Protein AF-A0A6J3CPU7-F1 (afdb_monomer)

Sequence (233 aa):
MSCGMDYLFGQLESSVLAVSLPNLLRTPSLAGRAVSILPKQSGGKGDFQKYLNLLKERMLRLFKTLKVPPGKLGELKNVLSLQLAEKQMLETNEKTLIQLQEEITKAEQSAEHMAETIKRLQFKIQTLKKQLEEDEKRAQKVFQEGGTGALHLPELPKRSLQAPTLQVKILKIKSQKGLLKDMSAVQQSADMENMLTLIESHMRRWTSFERPKYMESHMKQNDACQCTHSMLM

Organism: Aythya fuligula (NCBI:txid219594)

Foldseek 3Di:
DPDPPVVVVVVVVVVVVVPDDDPPDDDPPDPVPPPPPDDPDPDCPPVVVVVVVVVVVVVVVVVVVPPPPPPCPVVVVVVVVVVVVVVVVVVVVVVVVVVVVVVVVVVVVVVVVVVVVVVVVVVVVVVVVVVVVVVVVVVVVVVVVCPVPPPVDDDDPVCVVPPDPVVNVLVVDPPNVVVVVVVVCVCPDPVVVVVVVVVVVVVVVVVVVPPDPVVVVVVVVVVVVVVVVVVPD

pLDDT: mean 71.15, std 20.37, range [31.8, 98.19]

Solvent-accessible surface area (backbone atoms only — not comparable to full-atom values): 14139 Å² total; per-residue (Å²): 141,89,81,71,66,69,64,58,56,59,56,52,54,61,55,60,67,72,73,66,79,85,93,85,83,86,76,92,72,75,71,87,72,72,75,84,82,65,83,94,64,98,74,55,75,66,58,56,49,49,49,51,49,52,51,49,52,51,50,52,49,51,57,72,68,47,78,69,69,83,75,55,63,69,53,53,53,50,51,52,52,50,52,51,51,50,51,52,50,49,58,51,48,54,53,51,50,52,53,51,52,52,51,50,53,51,51,50,55,50,50,51,54,50,53,52,50,50,53,54,49,52,52,50,52,54,51,52,51,52,50,50,54,53,50,50,53,52,52,48,50,60,56,61,74,29,79,53,52,97,59,87,63,76,80,74,58,69,63,71,77,69,44,77,51,68,68,62,54,53,72,67,45,93,56,50,74,57,55,52,50,54,52,50,52,51,63,70,28,71,68,44,49,53,51,51,53,50,51,49,54,48,51,54,48,49,63,66,69,64,62,64,74,74,60,62,60,60,52,59,56,53,58,62,61,57,64,67,66,73,77,77,121

Secondary structure (DSSP, 8-state):
--SSSHHHHHHHHHHHTTSS---------SGGGSSS------S-HHHHHHHHHHHHHHHHHHHHHS----TTHHHHHHHHHHHHHHHHHHHHHHHHHHHHHHHHHHHHHHHHHHHHHHHHHHHHHHHHHHHHHHHHHHHHHHHHHTSS-SS-PPPPPHHHHHSPPHHHHHTT-TTHHHHHHHHHHHHTSHHHHHHHHHHHHHHHHHHHH-S-TTTHHHHHHHHHHHTTTSS--

Radius of gyration: 56.22 Å; Cα contacts (8 Å, |Δi|>4): 10; chains: 1; bounding box: 115×50×139 Å

Structure (mmCIF, N/CA/C/O backbone):
data_AF-A0A6J3CPU7-F1
#
_entry.id   AF-A0A6J3CPU7-F1
#
loop_
_atom_site.group_PDB
_atom_site.id
_atom_site.type_symbol
_atom_site.label_atom_id
_atom_site.label_alt_id
_atom_site.label_comp_id
_atom_site.label_asym_id
_atom_site.label_entity_id
_atom_site.label_seq_id
_atom_site.pdbx_PDB_ins_code
_atom_site.Cartn_x
_atom_site.Cartn_y
_atom_site.Cartn_z
_atom_site.occupancy
_atom_site.B_iso_or_equiv
_atom_site.auth_seq_id
_atom_site.auth_comp_id
_atom_site.auth_asym_id
_atom_site.auth_atom_id
_atom_site.pdbx_PDB_model_num
ATOM 1 N N . MET A 1 1 ? -2.316 -18.172 -10.549 1.00 43.75 1 MET A N 1
ATOM 2 C CA . MET A 1 1 ? -2.498 -17.540 -11.874 1.00 43.75 1 MET A CA 1
ATOM 3 C C . MET A 1 1 ? -1.123 -17.064 -12.322 1.00 43.75 1 MET A C 1
ATOM 5 O O . MET A 1 1 ? -0.805 -15.903 -12.149 1.00 43.75 1 MET A O 1
ATOM 9 N N . SER A 1 2 ? -0.279 -17.982 -12.796 1.00 40.25 2 SER A N 1
ATOM 10 C CA . SER A 1 2 ? 1.137 -17.710 -13.107 1.00 40.25 2 SER A CA 1
ATOM 11 C C . SER A 1 2 ? 1.461 -18.199 -14.515 1.00 40.25 2 SER A C 1
ATOM 13 O O . SER A 1 2 ? 2.335 -19.026 -14.698 1.00 40.25 2 SER A O 1
ATOM 15 N N . CYS A 1 3 ? 0.664 -17.771 -15.496 1.00 41.09 3 CYS A N 1
ATOM 16 C CA . CYS A 1 3 ? 0.823 -18.180 -16.899 1.00 41.09 3 CYS A CA 1
ATOM 17 C C . CYS A 1 3 ? 0.884 -16.973 -17.859 1.00 41.09 3 CYS A C 1
ATOM 19 O O . CYS A 1 3 ? 0.794 -17.135 -19.067 1.00 41.09 3 CYS A O 1
ATOM 21 N N . GLY A 1 4 ? 0.982 -15.744 -17.332 1.00 37.19 4 GLY A N 1
ATOM 22 C CA . GLY A 1 4 ? 0.915 -14.513 -18.135 1.00 37.19 4 GLY A CA 1
ATOM 23 C C . GLY A 1 4 ? 2.223 -13.726 -18.253 1.00 37.19 4 GLY A C 1
ATOM 24 O O . GLY A 1 4 ? 2.341 -12.912 -19.159 1.00 37.19 4 GLY A O 1
ATOM 25 N N . MET A 1 5 ? 3.198 -13.955 -17.367 1.00 41.81 5 MET A N 1
ATOM 26 C CA . MET A 1 5 ? 4.435 -13.155 -17.316 1.00 41.81 5 MET A CA 1
ATOM 27 C C . MET A 1 5 ? 5.576 -13.767 -18.141 1.00 41.81 5 MET A C 1
ATOM 29 O O . MET A 1 5 ? 6.367 -13.028 -18.721 1.00 41.81 5 MET A O 1
ATOM 33 N N . ASP A 1 6 ? 5.602 -15.093 -18.306 1.00 40.88 6 ASP A N 1
ATOM 34 C CA . ASP A 1 6 ? 6.644 -15.772 -19.094 1.00 40.88 6 ASP A CA 1
ATOM 35 C C . ASP A 1 6 ? 6.536 -15.471 -20.601 1.00 40.88 6 ASP A C 1
ATOM 37 O O . ASP A 1 6 ? 7.530 -15.499 -21.326 1.00 40.88 6 ASP A O 1
ATOM 41 N N . TYR A 1 7 ? 5.337 -15.118 -21.083 1.00 44.53 7 TYR A N 1
ATOM 42 C CA . TYR A 1 7 ? 5.099 -14.837 -22.502 1.00 44.53 7 TYR A CA 1
ATOM 43 C C . TYR A 1 7 ? 5.661 -13.476 -22.945 1.00 44.53 7 TYR A C 1
ATOM 45 O O . TYR A 1 7 ? 6.060 -13.315 -24.095 1.00 44.53 7 TYR A O 1
ATOM 53 N N . LEU A 1 8 ? 5.741 -12.499 -22.035 1.00 43.69 8 LEU A N 1
ATOM 54 C CA . LEU A 1 8 ? 6.257 -11.162 -22.351 1.00 43.69 8 LEU A CA 1
ATOM 55 C C . LEU A 1 8 ? 7.785 -11.088 -22.252 1.00 43.69 8 LEU A C 1
ATOM 57 O O . LEU A 1 8 ? 8.407 -10.357 -23.023 1.00 43.69 8 LEU A O 1
ATOM 61 N N . PHE A 1 9 ? 8.403 -11.898 -21.387 1.00 40.78 9 PHE A N 1
ATOM 62 C CA . PHE A 1 9 ? 9.862 -11.958 -21.276 1.00 40.78 9 PHE A CA 1
ATOM 63 C C . PHE A 1 9 ? 10.502 -12.626 -22.508 1.00 40.78 9 PHE A C 1
ATOM 65 O O . PHE A 1 9 ? 11.477 -12.115 -23.059 1.00 40.78 9 PHE A O 1
ATOM 72 N N . GLY A 1 10 ? 9.882 -13.689 -23.039 1.00 42.50 10 GLY A N 1
ATOM 73 C CA . GLY A 1 10 ? 10.351 -14.354 -24.265 1.00 42.50 10 GLY A CA 1
ATOM 74 C C . GLY A 1 10 ? 10.249 -13.497 -25.536 1.00 42.50 10 GLY A C 1
ATOM 75 O O . GLY A 1 10 ? 11.007 -13.690 -26.487 1.00 42.50 10 GLY A O 1
ATOM 76 N N . GLN A 1 11 ? 9.341 -12.518 -25.561 1.00 43.19 11 GLN A N 1
ATOM 77 C CA . GLN A 1 11 ? 9.105 -11.674 -26.736 1.00 43.19 11 GLN A CA 1
ATOM 78 C C . GLN A 1 11 ? 10.063 -10.468 -26.796 1.00 43.19 11 GLN A C 1
ATOM 80 O O . GLN A 1 11 ? 10.426 -10.014 -27.886 1.00 43.19 11 GLN A O 1
ATOM 85 N N . LEU A 1 12 ? 10.555 -10.007 -25.641 1.00 40.25 12 LEU A N 1
ATOM 86 C CA . LEU A 1 12 ? 11.583 -8.966 -25.550 1.00 40.25 12 LEU A CA 1
ATOM 87 C C . LEU A 1 12 ? 12.984 -9.504 -25.884 1.00 40.25 12 LEU A C 1
ATOM 89 O O . LEU A 1 12 ? 13.705 -8.855 -26.644 1.00 40.25 12 LEU A O 1
ATOM 93 N N . GLU A 1 13 ? 13.343 -10.721 -25.457 1.00 42.25 13 GLU A N 1
ATOM 94 C CA . GLU A 1 13 ? 14.641 -11.318 -25.824 1.00 42.25 13 GLU A CA 1
ATOM 95 C C . GLU A 1 13 ? 14.755 -11.637 -27.325 1.00 42.25 13 GLU A C 1
ATOM 97 O O . GLU A 1 13 ? 15.807 -11.412 -27.932 1.00 42.25 13 GLU A O 1
ATOM 102 N N . SER A 1 14 ? 13.656 -12.050 -27.971 1.00 45.97 14 SER A N 1
ATOM 103 C CA . SER A 1 14 ? 13.633 -12.279 -29.425 1.00 45.97 14 SER A CA 1
ATOM 104 C C . SER A 1 14 ? 13.796 -10.990 -30.243 1.00 45.97 14 SER A C 1
ATOM 106 O O . SER A 1 14 ? 14.160 -11.057 -31.418 1.00 45.97 14 SER A O 1
ATOM 108 N N . SER A 1 15 ? 13.535 -9.829 -29.638 1.00 42.75 15 SER A N 1
ATOM 109 C CA . SER A 1 15 ? 13.649 -8.518 -30.286 1.00 42.75 15 SER A CA 1
ATOM 110 C C . SER A 1 15 ? 15.055 -7.927 -30.136 1.00 42.75 15 SER A C 1
ATOM 112 O O . SER A 1 15 ? 15.555 -7.291 -31.060 1.00 42.75 15 SER A O 1
ATOM 114 N N . VAL A 1 16 ? 15.725 -8.176 -29.004 1.00 42.50 16 VAL A N 1
ATOM 115 C CA . VAL A 1 16 ? 17.076 -7.658 -28.715 1.00 42.50 16 VAL A CA 1
ATOM 116 C C . VAL A 1 16 ? 18.161 -8.472 -29.431 1.00 42.50 16 VAL A C 1
ATOM 118 O O . VAL A 1 16 ? 19.116 -7.899 -29.961 1.00 42.50 16 VAL A O 1
ATOM 121 N N . LEU A 1 17 ? 17.984 -9.792 -29.568 1.00 40.91 17 LEU A N 1
ATOM 122 C CA . LEU A 1 17 ? 18.904 -10.640 -30.341 1.00 40.91 17 LEU A CA 1
ATOM 123 C C . LEU A 1 17 ? 18.792 -10.444 -31.864 1.00 40.91 17 LEU A C 1
ATOM 125 O O . LEU A 1 17 ? 19.714 -10.802 -32.593 1.00 40.91 17 LEU A O 1
ATOM 129 N N . ALA A 1 18 ? 17.714 -9.827 -32.359 1.00 40.47 18 ALA A N 1
ATOM 130 C CA . ALA A 1 18 ? 17.540 -9.536 -33.785 1.00 40.47 18 ALA A CA 1
ATOM 131 C C . ALA A 1 18 ? 18.327 -8.299 -34.267 1.00 40.47 18 ALA A C 1
ATOM 133 O O . ALA A 1 18 ? 18.444 -8.082 -35.474 1.00 40.47 18 ALA A O 1
ATOM 134 N N . VAL A 1 19 ? 18.880 -7.491 -33.351 1.00 44.72 19 VAL A N 1
ATOM 135 C CA . VAL A 1 19 ? 19.527 -6.206 -33.687 1.00 44.72 19 VAL A CA 1
ATOM 136 C C . VAL A 1 19 ? 21.066 -6.285 -33.680 1.00 44.72 19 VAL A C 1
ATOM 138 O O . VAL A 1 19 ? 21.731 -5.374 -34.169 1.00 44.72 19 VAL A O 1
ATOM 141 N N . SER A 1 20 ? 21.669 -7.402 -33.252 1.00 41.22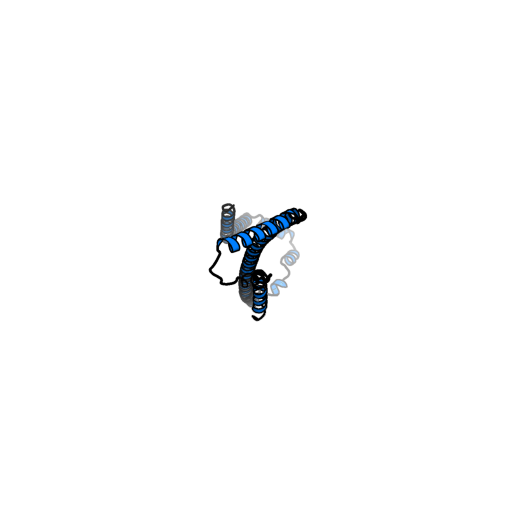 20 SER A N 1
ATOM 142 C CA . SER A 1 20 ? 23.135 -7.573 -33.220 1.00 41.22 20 SER A CA 1
ATOM 143 C C . SER A 1 20 ? 23.668 -8.610 -34.225 1.00 41.22 20 SER A C 1
ATOM 145 O O . SER A 1 20 ? 23.967 -9.738 -33.859 1.00 41.22 20 SER A O 1
ATOM 147 N N . LEU A 1 21 ? 23.877 -8.143 -35.470 1.00 31.80 21 LEU A N 1
ATOM 148 C CA . LEU A 1 21 ? 24.704 -8.699 -36.574 1.00 31.80 21 LEU A CA 1
ATOM 149 C C . LEU A 1 21 ? 24.315 -10.072 -37.195 1.00 31.80 21 LEU A C 1
ATOM 151 O O . LEU A 1 21 ? 23.934 -10.980 -36.469 1.00 31.80 21 LEU A O 1
ATOM 155 N N . PRO A 1 22 ? 24.491 -10.288 -38.532 1.00 40.56 22 PRO A N 1
ATOM 156 C CA . PRO A 1 22 ? 25.557 -9.720 -39.373 1.00 40.56 22 PRO A CA 1
ATOM 157 C C . PRO A 1 22 ? 25.117 -9.226 -40.772 1.00 40.56 22 PRO A C 1
ATOM 159 O O . PRO A 1 22 ? 24.738 -10.007 -41.640 1.00 40.56 22 PRO A O 1
ATOM 162 N N . ASN A 1 23 ? 25.330 -7.939 -41.064 1.00 36.00 23 ASN A N 1
ATOM 163 C CA . ASN A 1 23 ? 25.287 -7.394 -42.433 1.00 36.00 23 ASN A CA 1
ATOM 164 C C . ASN A 1 23 ? 26.683 -6.996 -42.944 1.00 36.00 23 ASN A C 1
ATOM 166 O O . ASN A 1 23 ? 26.860 -5.935 -43.536 1.00 36.00 23 ASN A O 1
ATOM 170 N N . LEU A 1 24 ? 27.689 -7.855 -42.745 1.00 41.22 24 LEU A N 1
ATOM 171 C CA . LEU A 1 24 ? 29.040 -7.632 -43.285 1.00 41.22 24 LEU A CA 1
ATOM 172 C C . LEU A 1 24 ? 29.543 -8.762 -44.193 1.00 41.22 24 LEU A C 1
ATOM 174 O O . LEU A 1 24 ? 30.732 -9.053 -44.236 1.00 41.22 24 LEU A O 1
ATOM 178 N N . LEU A 1 25 ? 28.641 -9.401 -44.940 1.00 45.28 25 LEU A N 1
ATOM 179 C CA . LEU A 1 25 ? 28.990 -10.417 -45.937 1.00 45.28 25 LEU A CA 1
ATOM 180 C C . LEU A 1 25 ? 28.006 -10.393 -47.113 1.00 45.28 25 LEU A C 1
ATOM 182 O O . LEU A 1 25 ? 27.284 -11.354 -47.361 1.00 45.28 25 LEU A O 1
ATOM 186 N N . ARG A 1 26 ? 27.963 -9.287 -47.872 1.00 42.84 26 ARG A N 1
ATOM 187 C CA . ARG A 1 26 ? 27.345 -9.325 -49.210 1.00 42.84 26 ARG A CA 1
ATOM 188 C C . ARG A 1 26 ? 27.813 -8.243 -50.183 1.00 42.84 26 ARG A C 1
ATOM 190 O O . ARG A 1 26 ? 27.016 -7.444 -50.651 1.00 42.84 26 ARG A O 1
ATOM 197 N N . THR A 1 27 ? 29.070 -8.325 -50.609 1.00 35.97 27 THR A N 1
ATOM 198 C CA . THR A 1 27 ? 29.435 -8.055 -52.011 1.00 35.97 27 THR A CA 1
ATOM 199 C C . THR A 1 27 ? 30.585 -8.977 -52.435 1.00 35.97 27 THR A C 1
ATOM 201 O O . THR A 1 27 ? 31.740 -8.726 -52.105 1.00 35.97 27 THR A O 1
ATOM 204 N N . PRO A 1 28 ? 30.349 -10.034 -53.231 1.00 38.78 28 PRO A N 1
ATOM 205 C CA . PRO A 1 28 ? 31.410 -10.602 -54.046 1.00 38.78 28 PRO A CA 1
ATOM 206 C C . PRO A 1 28 ? 31.524 -9.741 -55.313 1.00 38.78 28 PRO A C 1
ATOM 208 O O . PRO A 1 28 ? 31.161 -10.164 -56.410 1.00 38.78 28 PRO A O 1
ATOM 211 N N . SER A 1 29 ? 31.974 -8.489 -55.183 1.00 36.53 29 SER A N 1
ATOM 212 C CA . SER A 1 29 ? 32.242 -7.644 -56.349 1.00 36.53 29 SER A CA 1
ATOM 213 C C . SER A 1 29 ? 33.567 -8.070 -56.976 1.00 36.53 29 SER A C 1
ATOM 215 O O . SER A 1 29 ? 34.614 -7.574 -56.582 1.00 36.53 29 SER A O 1
ATOM 217 N N . LEU A 1 30 ? 33.503 -9.020 -57.916 1.00 43.34 30 LEU A N 1
ATOM 218 C CA . LEU A 1 30 ? 34.327 -9.166 -59.135 1.00 43.34 30 LEU A CA 1
ATOM 219 C C . LEU A 1 30 ? 35.874 -9.078 -59.064 1.00 43.34 30 LEU A C 1
ATOM 221 O O . LEU A 1 30 ? 36.525 -9.270 -60.087 1.00 43.34 30 LEU A O 1
ATOM 225 N N . ALA A 1 31 ? 36.495 -8.887 -57.903 1.00 40.19 31 ALA A N 1
ATOM 226 C CA . ALA A 1 31 ? 37.943 -8.745 -57.754 1.00 40.19 31 ALA A CA 1
ATOM 227 C C . ALA A 1 31 ? 38.673 -10.100 -57.672 1.00 40.19 31 ALA A C 1
ATOM 229 O O . ALA A 1 31 ? 39.870 -10.177 -57.926 1.00 40.19 31 ALA A O 1
ATOM 230 N N . GLY A 1 32 ? 37.948 -11.189 -57.389 1.00 35.47 32 GLY A N 1
ATOM 231 C CA . GLY A 1 32 ? 38.506 -12.544 -57.294 1.00 35.47 32 GLY A CA 1
ATOM 232 C C . GLY A 1 32 ? 38.645 -13.297 -58.623 1.00 35.47 32 GLY A C 1
ATOM 233 O O . GLY A 1 32 ? 39.160 -14.409 -58.629 1.00 35.47 32 GLY A O 1
ATOM 234 N N . ARG A 1 33 ? 38.190 -12.734 -59.754 1.00 37.88 33 ARG A N 1
ATOM 235 C CA . ARG A 1 33 ? 38.163 -13.438 -61.057 1.00 37.88 33 ARG A CA 1
ATOM 236 C C . ARG A 1 33 ? 39.170 -12.945 -62.100 1.00 37.88 33 ARG A C 1
ATOM 238 O O . ARG A 1 33 ? 39.191 -13.489 -63.197 1.00 37.88 33 ARG A O 1
ATOM 245 N N . ALA A 1 34 ? 40.013 -11.966 -61.771 1.00 44.50 34 ALA A N 1
ATOM 246 C CA . ALA A 1 34 ? 40.997 -11.413 -62.710 1.00 44.50 34 ALA A CA 1
ATOM 247 C C . ALA A 1 34 ? 42.444 -11.902 -62.490 1.00 44.50 34 ALA A C 1
ATOM 249 O O . ALA A 1 34 ? 43.316 -11.568 -63.285 1.00 44.50 34 ALA A O 1
ATOM 250 N N . VAL A 1 35 ? 42.724 -12.699 -61.452 1.00 44.94 35 VAL A N 1
ATOM 251 C CA . VAL A 1 35 ? 44.102 -13.152 -61.149 1.00 44.94 35 VAL A CA 1
ATOM 252 C C . VAL A 1 35 ? 44.425 -14.529 -61.753 1.00 44.94 35 VAL A C 1
ATOM 254 O O . VAL A 1 35 ? 45.585 -14.916 -61.834 1.00 44.94 35 VAL A O 1
ATOM 257 N N . SER A 1 36 ? 43.432 -15.264 -62.256 1.00 42.84 36 SER A N 1
ATOM 258 C CA . SER A 1 36 ? 43.615 -16.619 -62.801 1.00 42.84 36 SER A CA 1
ATOM 259 C C . SER A 1 36 ? 43.983 -16.683 -64.292 1.00 42.84 36 SER A C 1
ATOM 261 O O . SER A 1 36 ? 44.105 -17.776 -64.836 1.00 42.84 36 SER A O 1
ATOM 263 N N . ILE A 1 37 ? 44.230 -15.545 -64.951 1.00 48.19 37 ILE A N 1
ATOM 264 C CA . ILE A 1 37 ? 44.735 -15.488 -66.334 1.00 48.19 37 ILE A CA 1
ATOM 265 C C . ILE A 1 37 ? 46.150 -14.898 -66.321 1.00 48.19 37 ILE A C 1
ATOM 267 O O . ILE A 1 37 ? 46.382 -13.789 -66.789 1.00 48.19 37 ILE A O 1
ATOM 271 N N . LEU A 1 38 ? 47.113 -15.617 -65.747 1.00 46.03 38 LEU A N 1
ATOM 272 C CA . LEU A 1 38 ? 48.530 -15.319 -65.955 1.00 46.03 38 LEU A CA 1
ATOM 273 C C . LEU A 1 38 ? 49.232 -16.581 -66.472 1.00 46.03 38 LEU A C 1
ATOM 275 O O . LEU A 1 38 ? 49.187 -17.610 -65.793 1.00 46.03 38 LEU A O 1
ATOM 279 N N . PRO A 1 39 ? 49.861 -16.544 -67.665 1.00 49.06 39 PRO A N 1
ATOM 280 C CA . PRO A 1 39 ? 50.574 -17.696 -68.194 1.00 49.06 39 PRO A CA 1
ATOM 281 C C . PRO A 1 39 ? 51.779 -18.011 -67.304 1.00 49.06 39 PRO A C 1
ATOM 283 O O . PRO A 1 39 ? 52.633 -17.155 -67.066 1.00 49.06 39 PRO A O 1
ATOM 286 N N . LYS A 1 40 ? 51.887 -19.264 -66.854 1.00 53.69 40 LYS A N 1
ATOM 287 C CA . LYS A 1 40 ? 53.157 -19.848 -66.407 1.00 53.69 40 LYS A CA 1
ATOM 288 C C . LYS A 1 40 ? 54.087 -19.935 -67.623 1.00 53.69 40 LYS A C 1
ATOM 290 O O . LYS A 1 40 ? 54.094 -20.943 -68.319 1.00 53.69 40 LYS A O 1
ATOM 295 N N . GLN A 1 41 ? 54.863 -18.889 -67.890 1.00 49.66 41 GLN A N 1
ATOM 296 C CA . GLN A 1 41 ? 56.015 -18.979 -68.785 1.00 49.66 41 GLN A CA 1
ATOM 297 C C . GLN A 1 41 ? 57.213 -18.280 -68.141 1.00 49.66 41 GLN A C 1
ATOM 299 O O . GLN A 1 41 ? 57.310 -17.058 -68.061 1.00 49.66 41 GLN A O 1
ATOM 304 N N . SER A 1 42 ? 58.112 -19.099 -67.605 1.00 53.41 42 SER A N 1
ATOM 305 C CA . SER A 1 42 ? 59.407 -18.696 -67.075 1.00 53.41 42 SER A CA 1
ATOM 306 C C . SER A 1 42 ? 60.351 -18.375 -68.236 1.00 53.41 42 SER A C 1
ATOM 308 O O . SER A 1 42 ? 61.092 -19.236 -68.701 1.00 53.41 42 SER A O 1
ATOM 310 N N . GLY A 1 43 ? 60.299 -17.138 -68.719 1.00 50.91 43 GLY A N 1
ATOM 311 C CA . GLY A 1 43 ? 61.227 -16.611 -69.718 1.00 50.91 43 GLY A CA 1
ATOM 312 C C . GLY A 1 43 ? 60.865 -15.170 -70.057 1.00 50.91 43 GLY A C 1
ATOM 313 O O . GLY A 1 43 ? 59.876 -14.937 -70.733 1.00 50.91 43 GLY A O 1
ATOM 314 N N . GLY A 1 44 ? 61.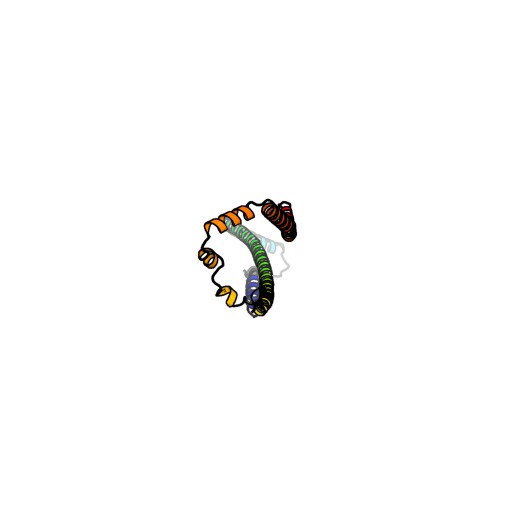628 -14.199 -69.545 1.00 55.03 44 GLY A N 1
ATOM 315 C CA . GLY A 1 44 ? 61.394 -12.771 -69.816 1.00 55.03 44 GLY A CA 1
ATOM 316 C C . GLY A 1 44 ? 60.758 -11.991 -68.661 1.00 55.03 44 GLY A C 1
ATOM 317 O O . GLY A 1 44 ? 59.778 -11.271 -68.842 1.00 55.03 44 GLY A O 1
ATOM 318 N N . LYS A 1 45 ? 61.344 -12.075 -67.457 1.00 57.88 45 LYS A N 1
ATOM 319 C CA . LYS A 1 45 ? 60.931 -11.278 -66.280 1.00 57.88 45 LYS A CA 1
ATOM 320 C C . LYS A 1 45 ? 60.873 -9.767 -66.584 1.00 57.88 45 LYS A C 1
ATOM 322 O O . LYS A 1 45 ? 60.030 -9.063 -66.041 1.00 57.88 45 LYS A O 1
ATOM 327 N N . GLY A 1 46 ? 61.726 -9.289 -67.496 1.00 60.38 46 GLY A N 1
ATOM 328 C CA . GLY A 1 46 ? 61.749 -7.898 -67.955 1.00 60.38 46 GLY A CA 1
ATOM 329 C C . GLY A 1 46 ? 60.541 -7.491 -68.804 1.00 60.38 46 GLY A C 1
ATOM 330 O O . GLY A 1 46 ? 60.029 -6.390 -68.624 1.00 60.38 46 GLY A O 1
ATOM 331 N N . ASP A 1 47 ? 60.039 -8.361 -69.680 1.00 65.94 47 ASP A N 1
ATOM 332 C CA . ASP A 1 47 ? 58.951 -8.004 -70.602 1.00 65.94 47 ASP A CA 1
ATOM 333 C C . ASP A 1 47 ? 57.581 -8.109 -69.934 1.00 65.94 47 ASP A C 1
ATOM 335 O O . ASP A 1 47 ? 56.720 -7.249 -70.136 1.00 65.94 47 ASP A O 1
ATOM 339 N N . PHE A 1 48 ? 57.421 -9.062 -69.014 1.00 72.00 48 PHE A N 1
ATOM 340 C CA . PHE A 1 48 ? 56.241 -9.128 -68.155 1.00 72.00 48 PHE A CA 1
ATOM 341 C C . PHE A 1 48 ? 56.148 -7.917 -67.213 1.00 72.00 48 PHE A C 1
ATOM 343 O O . PHE A 1 48 ? 55.079 -7.330 -67.039 1.00 72.00 48 PHE A O 1
ATOM 350 N N . GLN A 1 49 ? 57.278 -7.475 -66.652 1.00 72.19 49 GLN A N 1
ATOM 351 C CA . GLN A 1 49 ? 57.312 -6.302 -65.778 1.00 72.19 49 GLN A CA 1
ATOM 352 C C . GLN A 1 49 ? 57.094 -4.991 -66.544 1.00 72.19 49 GLN A C 1
ATOM 354 O O . GLN A 1 49 ? 56.398 -4.104 -66.047 1.00 72.19 49 GLN A O 1
ATOM 359 N N . LYS A 1 50 ? 57.606 -4.876 -67.776 1.00 80.50 50 LYS A N 1
ATOM 360 C CA . LYS A 1 50 ? 57.276 -3.763 -68.682 1.00 80.50 50 LYS A CA 1
ATOM 361 C C . LYS A 1 50 ? 55.787 -3.736 -69.018 1.00 80.50 50 LYS A C 1
ATOM 363 O O . LYS A 1 50 ? 55.192 -2.663 -68.979 1.00 80.50 50 LYS A O 1
ATOM 368 N N . TYR A 1 51 ? 55.176 -4.889 -69.293 1.00 80.88 51 TYR A N 1
ATOM 369 C CA . TYR A 1 51 ? 53.741 -4.983 -69.567 1.00 80.88 51 TYR A CA 1
ATOM 370 C C . TYR A 1 51 ? 52.894 -4.573 -68.355 1.00 80.88 51 TYR A C 1
ATOM 372 O O . TYR A 1 51 ? 51.981 -3.757 -68.489 1.00 80.88 51 TYR A O 1
ATOM 380 N N . LEU A 1 52 ? 53.241 -5.052 -67.156 1.00 81.38 52 LEU A N 1
ATOM 381 C CA . LEU A 1 52 ? 52.575 -4.643 -65.917 1.00 81.38 52 LEU A CA 1
ATOM 382 C C . LEU A 1 52 ? 52.743 -3.149 -65.631 1.00 81.38 52 LEU A C 1
ATOM 384 O O . LEU A 1 52 ? 51.779 -2.490 -65.248 1.00 81.38 52 LEU A O 1
ATOM 388 N N . ASN A 1 53 ? 53.933 -2.591 -65.858 1.00 82.81 53 ASN A N 1
ATOM 389 C CA . ASN A 1 53 ? 54.167 -1.157 -65.702 1.00 82.81 53 ASN A CA 1
ATOM 390 C C . ASN A 1 53 ? 53.380 -0.340 -66.733 1.00 82.81 53 ASN A C 1
ATOM 392 O O . ASN A 1 53 ? 52.798 0.679 -66.377 1.00 82.81 53 ASN A O 1
ATOM 396 N N . LEU A 1 54 ? 53.285 -0.799 -67.982 1.00 85.69 54 LEU A N 1
ATOM 397 C CA . LEU A 1 54 ? 52.474 -0.148 -69.011 1.00 85.69 54 LEU A CA 1
ATOM 398 C C . LEU A 1 54 ? 50.983 -0.177 -68.649 1.00 85.69 54 LEU A C 1
ATOM 400 O O . LEU A 1 54 ? 50.281 0.819 -68.829 1.00 85.69 54 LEU A O 1
ATOM 404 N N . LEU A 1 55 ? 50.501 -1.302 -68.116 1.00 83.56 55 LEU A N 1
ATOM 405 C CA . LEU A 1 55 ? 49.126 -1.445 -67.648 1.00 83.56 55 LEU A CA 1
ATOM 406 C C . LEU A 1 55 ? 48.857 -0.535 -66.445 1.00 83.56 55 LEU A C 1
ATOM 408 O O . LEU A 1 55 ? 47.851 0.171 -66.436 1.00 83.56 55 LEU A O 1
ATOM 412 N N . LYS A 1 56 ? 49.783 -0.481 -65.481 1.00 82.94 56 LYS A N 1
ATOM 413 C CA . LYS A 1 56 ? 49.734 0.433 -64.333 1.00 82.94 56 LYS A CA 1
ATOM 414 C C . LYS A 1 56 ? 49.698 1.892 -64.786 1.00 82.94 56 LYS A C 1
ATOM 416 O O . LYS A 1 56 ? 48.854 2.647 -64.321 1.00 82.94 56 LYS A O 1
ATOM 421 N N . GLU A 1 57 ? 50.548 2.282 -65.731 1.00 85.06 57 GLU A N 1
ATOM 422 C CA . GLU A 1 57 ? 50.585 3.640 -66.285 1.00 85.06 57 GLU A CA 1
ATOM 423 C C . GLU A 1 57 ? 49.311 3.999 -67.055 1.00 85.06 57 GLU A C 1
ATOM 425 O O . GLU A 1 57 ? 48.816 5.122 -66.945 1.00 85.06 57 GLU A O 1
ATOM 430 N N . ARG A 1 58 ? 48.738 3.055 -67.814 1.00 82.44 58 ARG A N 1
ATOM 431 C CA . ARG A 1 58 ? 47.436 3.244 -68.476 1.00 82.44 58 ARG A CA 1
ATOM 432 C C . ARG A 1 58 ? 46.317 3.394 -67.455 1.00 82.44 58 ARG A C 1
ATOM 434 O O . ARG A 1 58 ? 45.503 4.302 -67.583 1.00 82.44 58 ARG A O 1
ATOM 441 N N . MET A 1 59 ? 46.307 2.558 -66.424 1.00 79.50 59 MET A N 1
ATOM 442 C CA . MET A 1 59 ? 45.306 2.601 -65.364 1.00 79.50 59 MET A CA 1
ATOM 443 C C . MET A 1 59 ? 45.396 3.906 -64.560 1.00 79.50 59 MET A C 1
ATOM 445 O O . MET A 1 59 ? 44.388 4.572 -64.354 1.00 79.50 59 MET A O 1
ATOM 449 N N . LEU A 1 60 ? 46.602 4.339 -64.182 1.00 79.88 60 LEU A N 1
ATOM 450 C CA . LEU A 1 60 ? 46.827 5.618 -63.502 1.00 79.88 60 LEU A CA 1
ATOM 451 C C . LEU A 1 60 ? 46.446 6.812 -64.382 1.00 79.88 60 LEU A C 1
ATOM 453 O O . LEU A 1 60 ? 45.875 7.778 -63.878 1.00 79.88 60 LEU A O 1
ATOM 457 N N . ARG A 1 61 ? 46.709 6.753 -65.694 1.00 79.69 61 ARG A N 1
ATOM 458 C CA . ARG A 1 61 ? 46.221 7.767 -66.639 1.00 79.69 61 ARG A CA 1
ATOM 459 C C . ARG A 1 61 ? 44.702 7.816 -66.682 1.00 79.69 61 ARG A C 1
ATOM 461 O O . ARG A 1 61 ? 44.161 8.917 -66.622 1.00 79.69 61 ARG A O 1
ATOM 468 N N . LEU A 1 62 ? 44.035 6.662 -66.730 1.00 75.31 62 LEU A N 1
ATOM 469 C CA . LEU A 1 62 ? 42.575 6.570 -66.688 1.00 75.31 62 LEU A CA 1
ATOM 470 C C . LEU A 1 62 ? 42.015 7.133 -65.381 1.00 75.31 62 LEU A C 1
ATOM 472 O O . LEU A 1 62 ? 41.053 7.881 -65.434 1.00 75.31 62 LEU A O 1
ATOM 476 N N . PHE A 1 63 ? 42.643 6.884 -64.228 1.00 69.94 63 PHE A N 1
ATOM 477 C CA . PHE A 1 63 ? 42.218 7.491 -62.959 1.00 69.94 63 PHE A CA 1
ATOM 478 C C . PHE A 1 63 ? 42.450 9.002 -62.889 1.00 69.94 63 PHE A C 1
ATOM 480 O O . PHE A 1 63 ? 41.648 9.706 -62.291 1.00 69.94 63 PHE A O 1
ATOM 487 N N . LYS A 1 64 ? 43.516 9.515 -63.514 1.00 69.81 64 LYS A N 1
ATOM 488 C CA . LYS A 1 64 ? 43.769 10.964 -63.612 1.00 69.81 64 LYS A CA 1
ATOM 489 C C . LYS A 1 64 ? 42.819 11.670 -64.588 1.00 69.81 64 LYS A C 1
ATOM 491 O O . LYS A 1 64 ? 42.555 12.854 -64.414 1.00 69.81 64 LYS A O 1
ATOM 496 N N . THR A 1 65 ? 42.336 10.968 -65.617 1.00 69.00 65 THR A N 1
ATOM 497 C CA . THR A 1 65 ? 41.351 11.492 -66.588 1.00 69.00 65 THR A CA 1
ATOM 498 C C . THR A 1 65 ? 39.905 11.223 -66.185 1.00 69.00 65 THR A C 1
ATOM 500 O O . THR A 1 65 ? 39.015 11.949 -66.629 1.00 69.00 65 THR A O 1
ATOM 503 N N . LEU A 1 66 ? 39.652 10.251 -65.303 1.00 65.38 66 LEU A N 1
ATOM 504 C CA . LEU A 1 66 ? 38.390 10.135 -64.588 1.00 65.38 66 LEU A CA 1
ATOM 505 C C . LEU A 1 66 ? 38.255 11.372 -63.698 1.00 65.38 66 LEU A C 1
ATOM 507 O O . LEU A 1 66 ? 38.843 11.458 -62.621 1.00 65.38 66 LEU A O 1
ATOM 511 N N . LYS A 1 67 ? 37.445 12.340 -64.128 1.00 58.81 67 LYS A N 1
ATOM 512 C CA . LYS A 1 67 ? 36.890 13.331 -63.207 1.00 58.81 67 LYS A CA 1
ATOM 513 C C . LYS A 1 67 ? 35.930 12.593 -62.284 1.00 58.81 67 LYS A C 1
ATOM 515 O O . LYS A 1 67 ? 34.738 12.511 -62.563 1.00 58.81 67 LYS A O 1
ATOM 520 N N . VAL A 1 68 ? 36.460 12.021 -61.206 1.00 60.81 68 VAL A N 1
ATOM 521 C CA . VAL A 1 68 ? 35.632 11.616 -60.074 1.00 60.81 68 VAL A CA 1
ATOM 522 C C . VAL A 1 68 ? 34.981 12.904 -59.581 1.00 60.81 68 VAL A C 1
ATOM 524 O O . VAL A 1 68 ? 35.710 13.850 -59.264 1.00 60.81 68 VAL A O 1
ATOM 527 N N . PRO A 1 69 ? 33.644 13.012 -59.583 1.00 56.75 69 PRO A N 1
ATOM 528 C CA . PRO A 1 69 ? 33.000 14.186 -59.030 1.00 56.75 69 PRO A CA 1
ATOM 529 C C . PRO A 1 69 ? 33.497 14.345 -57.585 1.00 56.75 69 PRO A C 1
ATOM 531 O O . PRO A 1 69 ? 33.335 13.409 -56.805 1.00 56.75 69 PRO A O 1
ATOM 534 N N . PRO A 1 70 ? 34.051 15.502 -57.173 1.00 57.47 70 PRO A N 1
ATOM 535 C CA . PRO A 1 70 ? 34.291 15.778 -55.752 1.00 57.47 70 PRO A CA 1
ATOM 536 C C . PRO A 1 70 ? 32.973 15.864 -54.955 1.00 57.47 70 PRO A C 1
ATOM 538 O O . PRO A 1 70 ? 32.966 16.102 -53.748 1.00 57.47 70 PRO A O 1
ATOM 541 N N . GLY A 1 71 ? 31.838 15.682 -55.633 1.00 56.59 71 GLY A N 1
ATOM 542 C CA . GLY A 1 71 ? 30.517 15.647 -55.053 1.00 56.59 71 GLY A CA 1
ATOM 543 C C . GLY A 1 71 ? 30.369 14.487 -54.080 1.00 56.59 71 GLY A C 1
ATOM 544 O O . GLY A 1 71 ? 30.532 13.327 -54.450 1.00 56.59 71 GLY A O 1
ATOM 545 N N . LYS A 1 72 ? 29.945 14.858 -52.869 1.00 58.62 72 LYS A N 1
ATOM 546 C CA . LYS A 1 72 ? 29.417 14.023 -51.779 1.00 58.62 72 LYS A CA 1
ATOM 547 C C . LYS A 1 72 ? 30.402 13.549 -50.709 1.00 58.62 72 LYS A C 1
ATOM 549 O O . LYS A 1 72 ? 29.968 12.926 -49.748 1.00 58.62 72 LYS A O 1
ATOM 554 N N . LEU A 1 73 ? 31.679 13.943 -50.736 1.00 58.16 73 LEU A N 1
ATOM 555 C CA . LEU A 1 73 ? 32.572 13.685 -49.587 1.00 58.16 73 LEU A CA 1
ATOM 556 C C . LEU A 1 73 ? 32.096 14.413 -48.309 1.00 58.16 73 LEU A C 1
ATOM 558 O O . LEU A 1 73 ? 32.216 13.892 -47.203 1.00 58.16 73 LEU A O 1
ATOM 562 N N . GLY A 1 74 ? 31.467 15.585 -48.471 1.00 62.03 74 GLY A N 1
ATOM 563 C CA . GLY A 1 74 ? 30.756 16.280 -47.393 1.00 62.03 74 GLY A CA 1
ATOM 564 C C . GLY A 1 74 ? 29.514 15.531 -46.888 1.00 62.03 74 GLY A C 1
ATOM 565 O O . GLY A 1 74 ? 29.236 15.572 -45.696 1.00 62.03 74 GLY A O 1
ATOM 566 N N . GLU A 1 75 ? 28.815 14.779 -47.749 1.00 63.75 75 GLU A N 1
ATOM 567 C CA . GLU A 1 75 ? 27.688 13.928 -47.329 1.00 63.75 75 GLU A CA 1
ATOM 568 C C . GLU A 1 75 ? 28.176 12.753 -46.469 1.00 63.75 75 GLU A C 1
ATOM 570 O O . GLU A 1 75 ? 27.550 12.441 -45.463 1.00 63.75 75 GLU A O 1
ATOM 575 N N . LEU A 1 76 ? 29.336 12.160 -46.785 1.00 66.88 76 LEU A N 1
ATOM 576 C CA . LEU A 1 76 ? 29.959 11.132 -45.937 1.00 66.88 76 LEU A CA 1
ATOM 577 C C . LEU A 1 76 ? 30.326 11.661 -44.542 1.00 66.88 76 LEU A C 1
ATOM 579 O O . LEU A 1 76 ? 30.143 10.954 -43.552 1.00 66.88 76 LEU A O 1
ATOM 583 N N . LYS A 1 77 ? 30.795 12.912 -44.441 1.00 72.25 77 LYS A N 1
ATOM 584 C CA . LYS A 1 77 ? 31.037 13.562 -43.143 1.00 72.25 77 LYS A CA 1
ATOM 585 C C . LYS A 1 77 ? 29.736 13.722 -42.344 1.00 72.25 77 LYS A C 1
ATOM 587 O O . LYS A 1 77 ? 29.746 13.489 -41.138 1.00 72.25 77 LYS A O 1
ATOM 592 N N . ASN A 1 78 ? 28.630 14.047 -43.018 1.00 79.69 78 ASN A N 1
ATOM 593 C CA . ASN A 1 78 ? 27.308 14.156 -42.395 1.00 79.69 78 ASN A CA 1
ATOM 594 C C . ASN A 1 78 ? 26.795 12.792 -41.901 1.00 79.69 78 ASN A C 1
ATOM 596 O O . ASN A 1 78 ? 26.271 12.703 -40.793 1.00 79.69 78 ASN A O 1
ATOM 600 N N . VAL A 1 79 ? 27.002 11.718 -42.672 1.00 81.38 79 VAL A N 1
ATOM 601 C CA . VAL A 1 79 ? 26.662 10.344 -42.253 1.00 81.38 79 VAL A CA 1
ATOM 602 C C . VAL A 1 79 ? 27.452 9.937 -41.008 1.00 81.38 79 VAL A C 1
ATOM 604 O O . VAL A 1 79 ? 26.874 9.394 -40.073 1.00 81.38 79 VAL A O 1
ATOM 607 N N . LEU A 1 80 ? 28.746 10.259 -40.944 1.00 83.94 80 LEU A N 1
ATOM 608 C CA . LEU A 1 80 ? 29.574 9.931 -39.782 1.00 83.94 80 LEU A CA 1
ATOM 609 C C . LEU A 1 80 ? 29.169 10.728 -38.529 1.00 83.94 80 LEU A C 1
ATOM 611 O O . LEU A 1 80 ? 29.151 10.173 -37.431 1.00 83.94 80 LEU A O 1
ATOM 615 N N . SER A 1 81 ? 28.784 12.003 -38.675 1.00 85.00 81 SER A N 1
ATOM 616 C CA . SER A 1 81 ? 28.222 12.774 -37.556 1.00 85.00 81 SER A CA 1
ATOM 617 C C . SER A 1 81 ? 26.865 12.245 -37.089 1.00 85.00 81 SER A C 1
ATOM 619 O O . SER A 1 81 ? 26.616 12.216 -35.887 1.00 85.00 81 SER A O 1
ATOM 621 N N . LEU A 1 82 ? 26.013 11.788 -38.015 1.00 86.94 82 LEU A N 1
ATOM 622 C CA . LEU A 1 82 ? 24.732 11.164 -37.679 1.00 86.94 82 LEU A CA 1
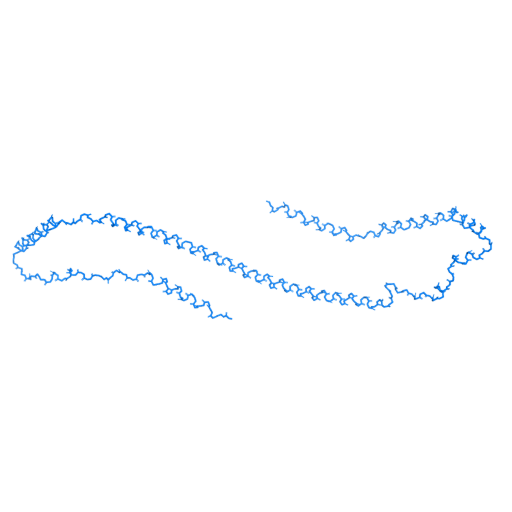ATOM 623 C C . LEU A 1 82 ? 24.946 9.850 -36.925 1.00 86.94 82 LEU A C 1
ATOM 625 O O . LEU A 1 82 ? 24.320 9.641 -35.895 1.00 86.94 82 LEU A O 1
ATOM 629 N N . GLN A 1 83 ? 25.891 9.020 -37.371 1.00 87.75 83 GLN A N 1
ATOM 630 C CA . GLN A 1 83 ? 26.232 7.765 -36.701 1.00 87.75 83 GLN A CA 1
ATOM 631 C C . GLN A 1 83 ? 26.767 7.993 -35.277 1.00 87.75 83 GLN A C 1
ATOM 633 O O . GLN A 1 83 ? 26.442 7.238 -34.362 1.00 87.75 83 GLN A O 1
ATOM 638 N N . LEU A 1 84 ? 27.583 9.033 -35.064 1.00 92.50 84 LEU A N 1
ATOM 639 C CA . LEU A 1 84 ? 28.067 9.385 -33.727 1.00 92.50 84 LEU A CA 1
ATOM 640 C C . LEU A 1 84 ? 26.917 9.838 -32.814 1.00 92.50 84 LEU A C 1
ATOM 642 O O . LEU A 1 84 ? 26.856 9.411 -31.663 1.00 92.50 84 LEU A O 1
ATOM 646 N N . ALA A 1 85 ? 26.012 10.675 -33.329 1.00 90.75 85 ALA A N 1
ATOM 647 C CA . ALA A 1 85 ? 24.846 11.148 -32.586 1.00 90.75 85 ALA A CA 1
ATOM 648 C C . ALA A 1 85 ? 23.882 10.001 -32.246 1.00 90.75 85 ALA A C 1
ATOM 650 O O . ALA A 1 85 ? 23.408 9.914 -31.117 1.00 90.75 85 ALA A O 1
ATOM 651 N N . GLU A 1 86 ? 23.649 9.085 -33.187 1.00 90.00 86 GLU A N 1
ATOM 652 C CA . GLU A 1 86 ? 22.840 7.883 -32.975 1.00 90.00 86 GLU A CA 1
ATOM 653 C C . GLU A 1 86 ? 23.461 6.981 -31.907 1.00 90.00 86 GLU A C 1
ATOM 655 O O . GLU A 1 86 ? 22.767 6.555 -30.987 1.00 90.00 86 GLU A O 1
ATOM 660 N N . LYS A 1 87 ? 24.782 6.763 -31.956 1.00 92.88 87 LYS A N 1
ATOM 661 C CA . LYS A 1 87 ? 25.490 5.990 -30.929 1.00 92.88 87 LYS A CA 1
ATOM 662 C C . LYS A 1 87 ? 25.378 6.639 -29.548 1.00 92.88 87 LYS A C 1
ATOM 664 O O . LYS A 1 87 ? 25.108 5.943 -28.576 1.00 92.88 87 LYS A O 1
ATOM 669 N N . GLN A 1 88 ? 25.546 7.959 -29.457 1.00 94.50 88 GLN A N 1
ATOM 670 C CA . GLN A 1 88 ? 25.368 8.686 -28.197 1.00 94.50 88 GLN A CA 1
ATOM 671 C C . GLN A 1 88 ? 23.934 8.575 -27.674 1.00 94.50 88 GLN A C 1
ATOM 673 O O . GLN A 1 88 ? 23.746 8.321 -26.487 1.00 94.50 88 GLN A O 1
ATOM 678 N N . MET A 1 89 ? 22.930 8.714 -28.545 1.00 94.19 89 MET A N 1
ATOM 679 C CA . MET A 1 89 ? 21.531 8.513 -28.165 1.00 94.19 89 MET A CA 1
ATOM 680 C C . MET A 1 89 ? 21.281 7.090 -27.661 1.00 94.19 89 MET A C 1
ATOM 682 O O . MET A 1 89 ? 20.584 6.908 -26.665 1.00 94.19 89 MET A O 1
ATOM 686 N N . LEU A 1 90 ? 21.870 6.088 -28.311 1.00 94.62 90 LEU A N 1
ATOM 687 C CA . LEU A 1 90 ? 21.729 4.688 -27.926 1.00 94.62 90 LEU A CA 1
ATOM 688 C C . LEU A 1 90 ? 22.350 4.432 -26.545 1.00 94.62 90 LEU A C 1
ATOM 690 O O . LEU A 1 90 ? 21.679 3.887 -25.675 1.00 94.62 90 LEU A O 1
ATOM 694 N N . GLU A 1 91 ? 23.553 4.954 -26.289 1.00 95.00 91 GLU A N 1
ATOM 695 C CA . GLU A 1 91 ? 24.195 4.899 -24.967 1.00 95.00 91 GLU A CA 1
ATOM 696 C C . GLU A 1 91 ? 23.369 5.617 -23.884 1.00 95.00 91 GLU A C 1
ATOM 698 O O . GLU A 1 91 ? 23.304 5.162 -22.740 1.00 95.00 91 GLU A O 1
ATOM 703 N N . THR A 1 92 ? 22.730 6.749 -24.205 1.00 95.12 92 THR A N 1
ATOM 704 C CA . THR A 1 92 ? 21.841 7.425 -23.247 1.00 95.12 92 THR A CA 1
ATOM 705 C C . THR A 1 92 ? 20.559 6.641 -22.999 1.00 95.12 92 THR A C 1
ATOM 707 O O . THR A 1 92 ? 20.129 6.557 -21.853 1.00 95.12 92 THR A O 1
ATOM 710 N N . ASN A 1 93 ? 19.987 6.028 -24.035 1.00 95.25 93 ASN A N 1
ATOM 711 C CA . ASN A 1 93 ? 18.774 5.224 -23.925 1.00 95.25 93 ASN A CA 1
ATOM 712 C C . ASN A 1 93 ? 19.018 3.951 -23.111 1.00 95.25 93 ASN A C 1
ATOM 714 O O . ASN A 1 93 ? 18.183 3.576 -22.298 1.00 95.25 93 ASN A O 1
ATOM 718 N N . GLU A 1 94 ? 20.171 3.302 -23.269 1.00 96.12 94 GLU A N 1
ATOM 719 C CA . GLU A 1 94 ? 20.543 2.154 -22.434 1.00 96.12 94 GLU A CA 1
ATOM 720 C C . GLU A 1 94 ? 20.618 2.542 -20.953 1.00 96.12 94 GLU A C 1
ATOM 722 O O . GLU A 1 94 ? 20.083 1.842 -20.094 1.00 96.12 94 GLU A O 1
ATOM 727 N N . LYS A 1 95 ? 21.214 3.699 -20.640 1.00 95.81 95 LYS A N 1
ATOM 728 C CA . LYS A 1 95 ? 21.280 4.202 -19.259 1.00 95.81 95 LYS A CA 1
ATOM 729 C C . LYS A 1 95 ? 19.898 4.511 -18.690 1.00 95.81 95 LYS A C 1
ATOM 731 O O . LYS A 1 95 ? 19.632 4.150 -17.545 1.00 95.81 95 LYS A O 1
ATOM 736 N N . THR A 1 96 ? 19.023 5.162 -19.458 1.00 95.81 96 THR A N 1
ATOM 737 C CA . THR A 1 96 ? 17.663 5.469 -18.992 1.00 95.81 96 THR A CA 1
ATOM 738 C C . THR A 1 96 ? 16.824 4.205 -18.835 1.00 95.81 96 THR A C 1
ATOM 740 O O . THR A 1 96 ? 16.069 4.107 -17.875 1.00 95.81 96 THR A O 1
ATOM 743 N N . LEU A 1 97 ? 16.998 3.203 -19.701 1.00 97.12 97 LEU A N 1
ATOM 744 C CA . LEU A 1 97 ? 16.346 1.899 -19.553 1.00 97.12 97 LEU A CA 1
ATOM 745 C C . LEU A 1 97 ? 16.757 1.197 -18.256 1.00 97.12 97 LEU A C 1
ATOM 747 O O . LEU A 1 97 ? 15.891 0.694 -17.545 1.00 97.12 97 LEU A O 1
ATOM 751 N N . ILE A 1 98 ? 18.049 1.208 -17.912 1.00 97.00 98 ILE A N 1
ATOM 752 C CA . ILE A 1 98 ? 18.531 0.640 -16.643 1.00 97.00 98 ILE A CA 1
ATOM 753 C C . ILE A 1 98 ? 17.909 1.381 -15.452 1.00 97.00 98 ILE A C 1
ATOM 755 O O . ILE A 1 98 ? 17.401 0.744 -14.532 1.00 97.00 98 ILE A O 1
ATOM 759 N N . GLN A 1 99 ? 17.884 2.717 -15.487 1.00 97.12 99 GLN A N 1
ATOM 760 C CA . GLN A 1 99 ? 17.268 3.525 -14.427 1.00 97.12 99 GLN A CA 1
ATOM 761 C C . GLN A 1 99 ? 15.776 3.221 -14.259 1.00 97.12 99 GLN A C 1
ATOM 763 O O . GLN A 1 99 ? 15.313 3.021 -13.139 1.00 97.12 99 GLN A O 1
ATOM 768 N N . LEU A 1 100 ? 15.032 3.129 -15.362 1.00 97.31 100 LEU A N 1
ATOM 769 C CA . LEU A 1 100 ? 13.612 2.784 -15.329 1.00 97.31 100 LEU A CA 1
ATOM 770 C C . LEU A 1 100 ? 13.389 1.376 -14.771 1.00 97.31 100 LEU A C 1
ATOM 772 O O . LEU A 1 100 ? 12.474 1.172 -13.978 1.00 97.31 100 LEU A O 1
ATOM 776 N N . GLN A 1 101 ? 14.240 0.412 -15.125 1.00 96.44 101 GLN A N 1
ATOM 777 C CA . GLN A 1 101 ? 14.156 -0.942 -14.581 1.00 96.44 101 GLN A CA 1
ATOM 778 C C . GLN A 1 101 ? 14.407 -0.966 -13.066 1.00 96.44 101 GLN A C 1
ATOM 780 O O . GLN A 1 101 ? 13.713 -1.674 -12.331 1.00 96.44 101 GLN A O 1
ATOM 785 N N . GLU A 1 102 ? 15.364 -0.175 -12.577 1.00 96.69 102 GLU A N 1
ATOM 786 C CA . GLU A 1 102 ? 15.591 -0.009 -11.140 1.00 96.69 102 GLU A CA 1
ATOM 787 C C . GLU A 1 102 ? 14.393 0.639 -10.437 1.00 96.69 102 GLU A C 1
ATOM 789 O O . GLU A 1 102 ? 14.018 0.203 -9.347 1.00 96.69 102 GLU A O 1
ATOM 794 N N . GLU A 1 103 ? 13.785 1.667 -11.031 1.00 97.31 103 GLU A N 1
ATOM 795 C CA . GLU A 1 103 ? 12.590 2.319 -10.483 1.00 97.31 103 GLU A CA 1
ATOM 796 C C . GLU A 1 103 ? 11.390 1.372 -10.432 1.00 97.31 103 GLU A C 1
ATOM 798 O O . GLU A 1 103 ? 10.712 1.316 -9.404 1.00 97.31 103 GLU A O 1
ATOM 803 N N . ILE A 1 104 ? 11.170 0.578 -11.484 1.00 97.12 104 ILE A N 1
ATOM 804 C CA . ILE A 1 104 ? 10.134 -0.462 -11.514 1.00 97.12 104 ILE A CA 1
ATOM 805 C C . ILE A 1 104 ? 10.378 -1.471 -10.394 1.00 97.12 104 ILE A C 1
ATOM 807 O O . ILE A 1 104 ? 9.482 -1.718 -9.594 1.00 97.12 104 ILE A O 1
ATOM 811 N N . THR A 1 105 ? 11.605 -1.978 -10.267 1.00 97.50 105 THR A N 1
ATOM 812 C CA . THR A 1 105 ? 11.950 -2.963 -9.228 1.00 97.50 105 THR A CA 1
ATOM 813 C C . THR A 1 105 ? 11.724 -2.396 -7.820 1.00 97.50 105 THR A C 1
ATOM 815 O O . THR A 1 105 ? 11.183 -3.070 -6.943 1.00 97.50 105 THR A O 1
ATOM 818 N N . LYS A 1 106 ? 12.091 -1.128 -7.587 1.00 97.31 106 LYS A N 1
ATOM 819 C CA . LYS A 1 106 ? 11.834 -0.433 -6.313 1.00 97.31 106 LYS A CA 1
ATOM 820 C C . LYS A 1 106 ? 10.335 -0.260 -6.055 1.00 97.31 106 LYS A C 1
ATOM 822 O O . LYS A 1 106 ? 9.886 -0.445 -4.922 1.00 97.31 106 LYS A O 1
ATOM 827 N N . ALA A 1 107 ? 9.563 0.093 -7.080 1.00 96.31 107 ALA A N 1
ATOM 828 C CA . ALA A 1 107 ? 8.115 0.238 -6.977 1.00 96.31 107 ALA A CA 1
ATOM 829 C C . ALA A 1 107 ? 7.428 -1.106 -6.682 1.00 96.31 107 ALA A C 1
ATOM 831 O O . ALA A 1 107 ? 6.535 -1.153 -5.837 1.00 96.31 107 ALA A O 1
ATOM 832 N N . GLU A 1 108 ? 7.879 -2.196 -7.304 1.00 97.50 108 GLU A N 1
ATOM 833 C CA . GLU A 1 108 ? 7.400 -3.559 -7.043 1.00 97.50 108 GLU A CA 1
ATOM 834 C C . GLU A 1 108 ? 7.668 -3.980 -5.595 1.00 97.50 108 GLU A C 1
ATOM 836 O O . GLU A 1 108 ? 6.733 -4.342 -4.880 1.00 97.50 108 GLU A O 1
ATOM 841 N N . GLN A 1 109 ? 8.906 -3.829 -5.112 1.00 97.06 109 GLN A N 1
ATOM 842 C CA . GLN A 1 109 ? 9.257 -4.121 -3.714 1.00 97.06 109 GLN A CA 1
ATOM 843 C C . GLN A 1 109 ? 8.428 -3.289 -2.724 1.00 97.06 109 GLN A C 1
ATOM 845 O O . GLN A 1 109 ? 7.968 -3.788 -1.693 1.00 97.06 109 GLN A O 1
ATOM 850 N N . SER A 1 110 ? 8.201 -2.009 -3.038 1.00 97.25 110 SER A N 1
ATOM 851 C CA . SER A 1 110 ? 7.342 -1.138 -2.234 1.00 97.25 110 SER A CA 1
ATOM 852 C C . SER A 1 110 ? 5.893 -1.638 -2.207 1.00 97.25 110 SER A C 1
ATOM 854 O O . SER A 1 110 ? 5.276 -1.697 -1.138 1.00 97.25 110 SER A O 1
ATOM 856 N N . ALA A 1 111 ? 5.357 -2.050 -3.358 1.00 96.25 111 ALA A N 1
ATOM 857 C CA . ALA A 1 111 ? 4.009 -2.594 -3.473 1.00 96.25 111 ALA A CA 1
ATOM 858 C C . ALA A 1 111 ? 3.840 -3.904 -2.687 1.00 96.25 111 ALA A C 1
ATOM 860 O O . ALA A 1 111 ? 2.829 -4.073 -1.998 1.00 96.25 111 ALA A O 1
ATOM 861 N N . GLU A 1 112 ? 4.833 -4.793 -2.718 1.00 96.62 112 GLU A N 1
ATOM 862 C CA . GLU A 1 112 ? 4.842 -6.026 -1.923 1.00 96.62 112 GLU A CA 1
ATOM 863 C C . GLU A 1 112 ? 4.815 -5.729 -0.419 1.00 96.62 112 GLU A C 1
ATOM 865 O O . GLU A 1 112 ? 3.940 -6.226 0.299 1.00 96.62 112 GLU A O 1
ATOM 870 N N . HIS A 1 113 ? 5.687 -4.836 0.058 1.00 97.44 113 HIS A N 1
ATOM 871 C CA . HIS A 1 113 ? 5.713 -4.433 1.466 1.00 97.44 113 HIS A CA 1
ATOM 872 C C . HIS A 1 113 ? 4.393 -3.775 1.915 1.00 97.44 113 HIS A C 1
ATOM 874 O O . HIS A 1 113 ? 3.900 -4.009 3.030 1.00 97.44 113 HIS A O 1
ATOM 880 N N . MET A 1 114 ? 3.772 -2.963 1.051 1.00 97.12 114 MET A N 1
ATOM 881 C CA . MET A 1 114 ? 2.438 -2.416 1.312 1.00 97.12 114 MET A CA 1
ATOM 882 C C . MET A 1 114 ? 1.385 -3.525 1.404 1.00 97.12 114 MET A C 1
ATOM 884 O O . MET A 1 114 ? 0.568 -3.507 2.327 1.00 97.12 114 MET A O 1
ATOM 888 N N . ALA A 1 115 ? 1.415 -4.516 0.510 1.00 96.94 115 ALA A N 1
ATOM 889 C CA . ALA A 1 115 ? 0.484 -5.642 0.535 1.00 96.94 115 ALA A CA 1
ATOM 890 C C . ALA A 1 115 ? 0.614 -6.476 1.823 1.00 96.94 115 ALA A C 1
ATOM 892 O O . ALA A 1 115 ? -0.398 -6.853 2.425 1.00 96.94 115 ALA A O 1
ATOM 893 N N . GLU A 1 116 ? 1.836 -6.723 2.297 1.00 97.06 116 GLU A N 1
ATOM 894 C CA . GLU A 1 116 ? 2.083 -7.370 3.593 1.00 97.06 116 GLU A CA 1
ATOM 895 C C . GLU A 1 116 ? 1.555 -6.536 4.763 1.00 97.06 116 GLU A C 1
ATOM 897 O O . GLU A 1 116 ? 0.885 -7.056 5.664 1.00 97.06 116 GLU A O 1
ATOM 902 N N . THR A 1 117 ? 1.795 -5.224 4.729 1.00 97.69 117 THR A N 1
ATOM 903 C CA . THR A 1 117 ? 1.303 -4.297 5.752 1.00 97.69 117 THR A CA 1
ATOM 904 C C . THR A 1 117 ? -0.225 -4.289 5.806 1.00 97.69 117 THR A C 1
ATOM 906 O O . THR A 1 117 ? -0.795 -4.350 6.899 1.00 97.69 117 THR A O 1
ATOM 909 N N . ILE A 1 118 ? -0.897 -4.290 4.652 1.00 98.00 118 ILE A N 1
ATOM 910 C CA . ILE A 1 118 ? -2.359 -4.383 4.557 1.00 98.00 118 ILE A CA 1
ATOM 911 C C . ILE A 1 118 ? -2.856 -5.682 5.201 1.00 98.00 118 ILE A C 1
ATOM 913 O O . ILE A 1 118 ? -3.745 -5.630 6.052 1.00 98.00 118 ILE A O 1
ATOM 9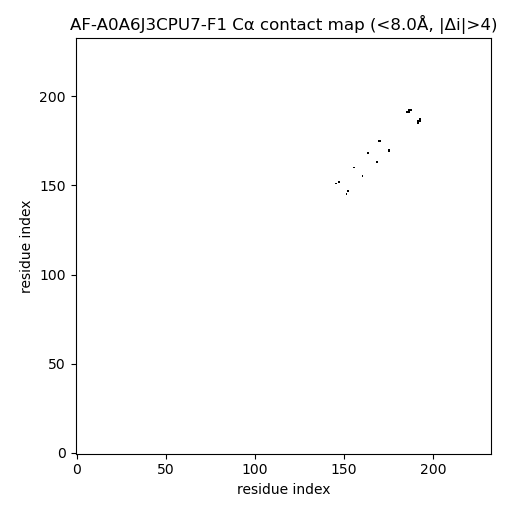17 N N . LYS A 1 119 ? -2.255 -6.834 4.872 1.00 97.69 119 LYS A N 1
ATOM 918 C CA . LYS A 1 119 ? -2.624 -8.131 5.474 1.00 97.69 119 LYS A CA 1
ATOM 919 C C . LYS A 1 119 ? -2.465 -8.117 6.997 1.00 97.69 119 LYS A C 1
ATOM 921 O O . LYS A 1 119 ? -3.364 -8.548 7.723 1.00 97.69 119 LYS A O 1
ATOM 926 N N . ARG A 1 120 ? -1.355 -7.570 7.502 1.00 97.88 120 ARG A N 1
ATOM 927 C CA . ARG A 1 120 ? -1.099 -7.436 8.946 1.00 97.88 120 ARG A CA 1
ATOM 928 C C . ARG A 1 120 ? -2.148 -6.560 9.633 1.00 97.88 120 ARG A C 1
ATOM 930 O O . ARG A 1 120 ? -2.637 -6.911 10.708 1.00 97.88 120 ARG A O 1
ATOM 937 N N . LEU A 1 121 ? -2.507 -5.430 9.025 1.00 98.19 121 LEU A N 1
ATOM 938 C CA . LEU A 1 121 ? -3.527 -4.531 9.565 1.00 98.19 121 LEU A CA 1
ATOM 939 C C . LEU A 1 121 ? -4.915 -5.179 9.562 1.00 98.19 121 LEU A C 1
ATOM 941 O O . LEU A 1 121 ? -5.620 -5.085 10.564 1.00 98.19 121 LEU A O 1
ATOM 945 N N . GLN A 1 122 ? -5.281 -5.896 8.499 1.00 98.00 122 GLN A N 1
ATOM 946 C CA . GLN A 1 122 ? -6.536 -6.651 8.438 1.00 98.00 122 GLN A CA 1
ATOM 947 C C . GLN A 1 122 ? -6.634 -7.686 9.566 1.00 98.00 122 GLN A C 1
ATOM 949 O O . GLN A 1 122 ? -7.655 -7.750 10.254 1.00 98.00 122 GLN A O 1
ATOM 954 N N . PHE A 1 123 ? -5.559 -8.437 9.823 1.00 97.94 123 PHE A N 1
ATOM 955 C CA . PHE A 1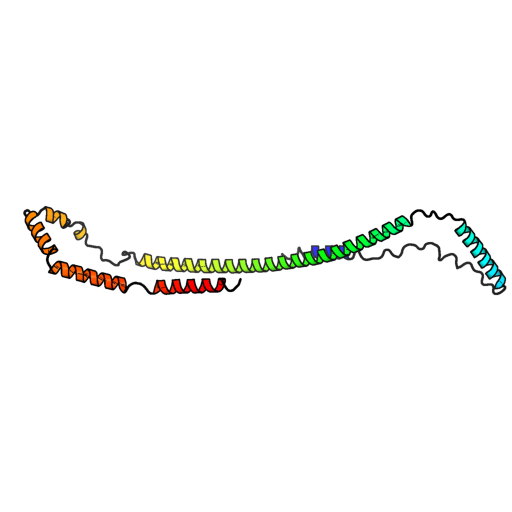 123 ? -5.508 -9.379 10.942 1.00 97.94 123 PHE A CA 1
ATOM 956 C C . PHE A 1 123 ? -5.681 -8.680 12.301 1.00 97.94 123 PHE A C 1
ATOM 958 O O . PHE A 1 123 ? -6.428 -9.151 13.165 1.00 97.94 123 PHE A O 1
ATOM 965 N N . LYS A 1 124 ? -5.039 -7.518 12.487 1.00 98.00 124 LYS A N 1
ATOM 966 C CA . LYS A 1 124 ? -5.165 -6.729 13.720 1.00 98.00 124 LYS A CA 1
ATOM 967 C C . LYS A 1 124 ? -6.593 -6.218 13.919 1.00 98.00 124 LYS A C 1
ATOM 969 O O . LYS A 1 124 ? -7.122 -6.333 15.019 1.00 98.00 124 LYS A O 1
ATOM 974 N N . ILE A 1 125 ? -7.238 -5.729 12.859 1.00 97.88 125 ILE A N 1
ATOM 975 C CA . ILE A 1 125 ? -8.645 -5.305 12.887 1.00 97.88 125 ILE A CA 1
ATOM 976 C C . ILE A 1 125 ? -9.550 -6.482 13.262 1.00 97.88 125 ILE A C 1
ATOM 978 O O . ILE A 1 125 ? -10.405 -6.339 14.133 1.00 97.88 125 ILE A O 1
ATOM 982 N N . GLN A 1 126 ? -9.350 -7.656 12.658 1.00 97.75 126 GLN A N 1
ATOM 983 C CA . GLN A 1 126 ? -10.146 -8.843 12.977 1.00 97.75 126 GLN A CA 1
ATOM 984 C C . GLN A 1 126 ? -9.973 -9.272 14.441 1.00 97.75 126 GLN A C 1
ATOM 986 O O . GLN A 1 126 ? -10.948 -9.633 15.097 1.00 97.75 126 GLN A O 1
ATOM 991 N N . THR A 1 127 ? -8.746 -9.214 14.957 1.00 97.56 127 THR A N 1
ATOM 992 C CA . THR A 1 127 ? -8.446 -9.535 16.358 1.00 97.56 127 THR A CA 1
ATOM 993 C C . THR A 1 127 ? -9.125 -8.552 17.309 1.00 97.56 127 THR A C 1
ATOM 995 O O . THR A 1 127 ? -9.832 -8.976 18.218 1.00 97.56 127 THR A O 1
ATOM 998 N N . LEU A 1 128 ? -8.985 -7.246 17.057 1.00 97.75 128 LEU A N 1
ATOM 999 C CA . LEU A 1 128 ? -9.632 -6.204 17.859 1.00 97.75 128 LEU A CA 1
ATOM 1000 C C . LEU A 1 128 ? -11.157 -6.318 17.814 1.00 97.75 128 LEU A C 1
ATOM 1002 O O . LEU A 1 128 ? -11.816 -6.129 18.829 1.00 97.75 128 LEU A O 1
ATOM 1006 N N . LYS A 1 129 ? -11.727 -6.680 16.660 1.00 97.62 129 LYS A N 1
ATOM 1007 C CA . LYS A 1 129 ? -13.167 -6.910 16.525 1.00 97.62 129 LYS A CA 1
ATOM 1008 C C . LYS A 1 129 ? -13.651 -8.048 17.427 1.00 97.62 129 LYS A C 1
ATOM 1010 O O . LYS A 1 129 ? -14.686 -7.900 18.065 1.00 97.62 129 LYS A O 1
ATOM 1015 N N . LYS A 1 130 ? -12.905 -9.157 17.503 1.00 97.00 130 LYS A N 1
ATOM 1016 C CA . LYS A 1 130 ? -13.228 -10.272 18.412 1.00 97.00 130 LYS A CA 1
ATOM 1017 C C . LYS A 1 130 ? -13.135 -9.849 19.876 1.00 97.00 130 LYS A C 1
ATOM 1019 O O . LYS A 1 130 ? -14.048 -10.134 20.638 1.00 97.00 130 LYS A O 1
ATOM 1024 N N . GLN A 1 131 ? -12.071 -9.132 20.243 1.00 96.38 131 GLN A N 1
ATOM 1025 C CA . GLN A 1 131 ? -11.904 -8.608 21.602 1.00 96.38 131 GLN A CA 1
ATOM 1026 C C . GLN A 1 131 ? -13.058 -7.678 21.982 1.00 96.38 131 GLN A C 1
ATOM 1028 O O . GLN A 1 131 ? -13.652 -7.846 23.036 1.00 96.38 131 GLN A O 1
ATOM 1033 N N . LEU A 1 132 ? -13.446 -6.761 21.095 1.00 96.56 132 LEU A N 1
ATOM 1034 C CA . LEU A 1 132 ? -14.577 -5.869 21.333 1.00 96.56 132 LEU A CA 1
ATOM 1035 C C . LEU A 1 132 ? -15.892 -6.637 21.532 1.00 96.56 132 LEU A C 1
ATOM 1037 O O . LEU A 1 132 ? -16.650 -6.310 22.437 1.00 96.56 132 LEU A O 1
ATOM 1041 N N . GLU A 1 133 ? -16.149 -7.671 20.729 1.00 96.00 133 GLU A N 1
ATOM 1042 C CA . GLU A 1 133 ? -17.342 -8.512 20.882 1.00 96.00 133 GLU A CA 1
ATOM 1043 C C . GLU A 1 133 ? -17.343 -9.272 22.223 1.00 96.00 133 GLU A C 1
ATOM 1045 O O . GLU A 1 133 ? -18.378 -9.403 22.880 1.00 96.00 133 GLU A O 1
ATOM 1050 N N . GLU A 1 134 ? -16.185 -9.770 22.660 1.00 95.00 134 GLU A N 1
ATOM 1051 C CA . GLU A 1 134 ? -16.030 -10.398 23.974 1.00 95.00 134 GLU A CA 1
ATOM 1052 C C . GLU A 1 134 ? -16.241 -9.393 25.111 1.00 95.00 134 GLU A C 1
ATOM 1054 O O . GLU A 1 134 ? -16.908 -9.713 26.096 1.00 95.00 134 GLU A O 1
ATOM 1059 N N . ASP A 1 135 ? -15.696 -8.187 24.984 1.00 93.25 135 ASP A N 1
ATOM 1060 C CA . ASP A 1 135 ? -15.830 -7.104 25.957 1.00 93.25 135 ASP A CA 1
ATOM 1061 C C . ASP A 1 135 ? -17.288 -6.651 26.077 1.00 93.25 135 ASP A C 1
ATOM 1063 O O . ASP A 1 135 ? -17.796 -6.506 27.190 1.00 93.25 135 ASP A O 1
ATOM 1067 N N . GLU A 1 136 ? -17.990 -6.517 24.952 1.00 92.81 136 GLU A N 1
ATOM 1068 C CA . GLU A 1 136 ? -19.417 -6.197 24.912 1.00 92.81 136 GLU A CA 1
ATOM 1069 C C . GLU A 1 136 ? -20.248 -7.297 25.580 1.00 92.81 136 GLU A C 1
ATOM 1071 O O . GLU A 1 136 ? -21.094 -7.001 26.423 1.00 92.81 136 GLU A O 1
ATOM 1076 N N . LYS A 1 137 ? -19.951 -8.577 25.311 1.00 91.81 137 LYS A N 1
ATOM 1077 C CA . LYS A 1 137 ? -20.591 -9.708 26.005 1.00 91.81 137 LYS A CA 1
ATOM 1078 C C . LYS A 1 137 ? -20.336 -9.674 27.512 1.00 91.81 137 LYS A C 1
ATOM 1080 O O . LYS A 1 137 ? -21.245 -9.976 28.287 1.00 91.81 137 LYS A O 1
ATOM 1085 N N . ARG A 1 138 ? -19.122 -9.323 27.954 1.00 89.25 138 ARG A N 1
ATOM 1086 C CA . ARG A 1 138 ? -18.806 -9.183 29.389 1.00 89.25 138 ARG A CA 1
ATOM 1087 C C . ARG A 1 138 ? -19.564 -8.015 30.013 1.00 89.25 138 ARG A C 1
ATOM 1089 O O . ARG A 1 138 ? -20.166 -8.198 31.066 1.00 89.25 138 ARG A O 1
ATOM 1096 N N . ALA A 1 139 ? -19.593 -6.862 29.353 1.00 85.38 139 ALA A N 1
ATOM 1097 C CA . ALA A 1 139 ? -20.355 -5.705 29.808 1.00 85.38 139 ALA A CA 1
ATOM 1098 C C . ALA A 1 139 ? -21.851 -6.033 29.897 1.00 85.38 139 ALA A C 1
ATOM 1100 O O . ALA A 1 139 ? -22.487 -5.771 30.913 1.00 85.38 139 ALA A O 1
ATOM 1101 N N . GLN A 1 140 ? -22.405 -6.692 28.879 1.00 85.06 140 GLN A N 1
ATOM 1102 C CA . GLN A 1 140 ? -23.808 -7.083 28.858 1.00 85.06 140 GLN A CA 1
ATOM 1103 C C . GLN A 1 140 ? -24.166 -8.034 30.008 1.00 85.06 140 GLN A C 1
ATOM 1105 O O . GLN A 1 140 ? -25.234 -7.874 30.589 1.00 85.06 140 GLN A O 1
ATOM 1110 N N . LYS A 1 141 ? -23.284 -8.969 30.391 1.00 81.62 141 LYS A N 1
ATOM 1111 C CA . LYS A 1 141 ? -23.488 -9.807 31.589 1.00 81.62 141 LYS A CA 1
ATOM 1112 C C . LYS A 1 141 ? -23.577 -8.973 32.867 1.00 81.62 141 LYS A C 1
ATOM 1114 O O . LYS A 1 141 ? -24.516 -9.163 33.629 1.00 81.62 141 LYS A O 1
ATOM 1119 N N . VAL A 1 142 ? -22.678 -8.003 33.049 1.00 77.00 142 VAL A N 1
ATOM 1120 C CA . VAL A 1 142 ? -22.715 -7.076 34.197 1.00 77.00 142 VAL A CA 1
ATOM 1121 C C . VAL A 1 142 ? -24.028 -6.284 34.224 1.00 77.00 142 VAL A C 1
ATOM 1123 O O . VAL A 1 142 ? -24.628 -6.110 35.281 1.00 77.00 142 VAL A O 1
ATOM 1126 N N . PHE A 1 143 ? -24.519 -5.843 33.062 1.00 66.88 143 PHE A N 1
ATOM 1127 C CA . PHE A 1 143 ? -25.788 -5.114 32.975 1.00 66.88 143 PHE A CA 1
ATOM 1128 C C . PHE A 1 143 ? -27.028 -6.009 33.143 1.00 66.88 143 PHE A C 1
ATOM 1130 O O . PHE A 1 143 ? -28.029 -5.547 33.685 1.00 66.88 143 PHE A O 1
ATOM 1137 N N . GLN A 1 144 ? -26.985 -7.275 32.714 1.00 64.44 144 GLN A N 1
ATOM 1138 C CA . GLN A 1 144 ? -28.085 -8.236 32.887 1.00 64.44 144 GLN A CA 1
ATOM 1139 C C . GLN A 1 144 ? -28.184 -8.765 34.325 1.00 64.44 144 GLN A C 1
ATOM 1141 O O . GLN A 1 144 ? -29.291 -8.956 34.827 1.00 64.44 144 GLN A O 1
ATOM 1146 N N . GLU A 1 145 ? -27.057 -8.945 35.017 1.00 57.81 145 GLU A N 1
ATOM 1147 C CA . GLU A 1 145 ? -27.032 -9.248 36.456 1.00 57.81 145 GLU A CA 1
ATOM 1148 C C . GLU A 1 145 ? -27.594 -8.078 37.299 1.00 57.81 145 GLU A C 1
ATOM 1150 O O . GLU A 1 145 ? -28.095 -8.288 38.402 1.00 57.81 145 GLU A O 1
ATOM 1155 N N . GLY A 1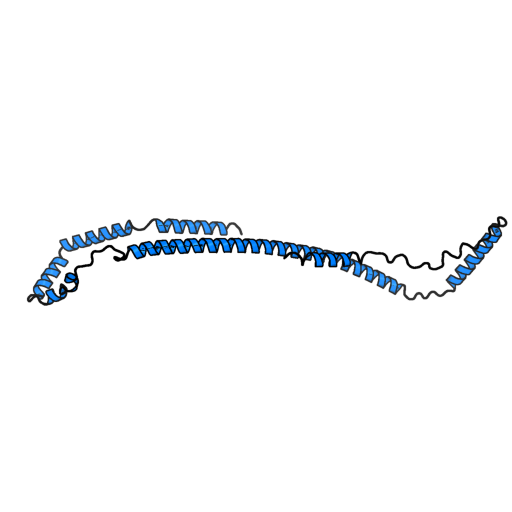 146 ? -27.633 -6.863 36.735 1.00 52.00 146 GLY A N 1
ATOM 1156 C CA . GLY A 1 146 ? -28.250 -5.654 37.296 1.00 52.00 146 GLY A CA 1
ATOM 1157 C C . GLY A 1 146 ? -29.752 -5.475 37.016 1.00 52.00 146 GLY A C 1
ATOM 1158 O O . GLY A 1 146 ? -30.239 -4.344 36.998 1.00 52.00 146 GLY A O 1
ATOM 1159 N N . GLY A 1 147 ? -30.512 -6.557 36.795 1.00 50.81 147 GLY A N 1
ATOM 1160 C CA . GLY A 1 147 ? -31.982 -6.504 36.670 1.00 50.81 147 GLY A CA 1
ATOM 1161 C C . GLY A 1 147 ? -32.704 -5.988 37.928 1.00 50.81 147 GLY A C 1
ATOM 1162 O O . GLY A 1 147 ? -33.867 -5.598 37.876 1.00 50.81 147 GLY A O 1
ATOM 1163 N N . THR A 1 148 ? -31.998 -5.926 39.055 1.00 57.72 148 THR A N 1
ATOM 1164 C CA . THR A 1 148 ? -32.300 -5.008 40.159 1.00 57.72 148 THR A CA 1
ATOM 1165 C C . THR A 1 148 ? -31.305 -3.874 39.993 1.00 57.72 148 THR A C 1
ATOM 1167 O O . THR A 1 148 ? -30.123 -4.191 39.919 1.00 57.72 148 THR A O 1
ATOM 1170 N N . GLY A 1 149 ? -31.772 -2.626 39.837 1.00 53.66 149 GLY A N 1
ATOM 1171 C CA . GLY A 1 149 ? -30.980 -1.481 39.359 1.00 53.66 149 GLY A CA 1
ATOM 1172 C C . GLY A 1 149 ? -29.559 -1.412 39.920 1.00 53.66 149 GLY A C 1
ATOM 1173 O O . GLY A 1 149 ? -29.282 -1.979 40.959 1.00 53.66 149 GLY A O 1
ATOM 1174 N N . ALA A 1 150 ? -28.652 -0.701 39.248 1.00 57.72 150 ALA A N 1
ATOM 1175 C CA . ALA A 1 150 ? -27.204 -0.639 39.528 1.00 57.72 150 ALA A CA 1
ATOM 1176 C C . ALA A 1 150 ? -26.761 -0.478 41.009 1.00 57.72 150 ALA A C 1
ATOM 1178 O O . ALA A 1 150 ? -25.590 -0.643 41.336 1.00 57.72 150 ALA A O 1
ATOM 1179 N N . LEU A 1 151 ? -27.691 -0.165 41.905 1.00 58.81 151 LEU A N 1
ATOM 1180 C CA . LEU A 1 151 ? -27.611 -0.370 43.338 1.00 58.81 151 LEU A CA 1
ATOM 1181 C C . LEU A 1 151 ? -28.655 -1.445 43.686 1.00 58.81 151 LEU A C 1
ATOM 1183 O O . LEU A 1 151 ? -29.837 -1.164 43.488 1.00 58.81 151 LEU A O 1
ATOM 1187 N N . HIS A 1 152 ? -28.263 -2.629 44.183 1.00 58.84 152 HIS A N 1
ATOM 1188 C CA . HIS A 1 152 ? -29.162 -3.672 44.722 1.00 58.84 152 HIS A CA 1
ATOM 1189 C C . HIS A 1 152 ? -29.988 -3.138 45.911 1.00 58.84 152 HIS A C 1
ATOM 1191 O O . HIS A 1 152 ? -29.838 -3.556 47.059 1.00 58.84 152 HIS A O 1
ATOM 1197 N N . LEU A 1 153 ? -30.823 -2.142 45.659 1.00 62.94 153 LEU A N 1
ATOM 1198 C CA . LEU A 1 153 ? -31.630 -1.465 46.637 1.00 62.94 153 LEU A CA 1
ATOM 1199 C C . LEU A 1 153 ? -32.924 -2.255 46.739 1.00 62.94 153 LEU A C 1
ATOM 1201 O O . LEU A 1 153 ? -33.539 -2.554 45.711 1.00 62.94 153 LEU A O 1
ATOM 1205 N N . PRO A 1 154 ? -33.352 -2.585 47.965 1.00 65.44 154 PRO A N 1
ATOM 1206 C CA . PRO A 1 154 ? -34.691 -3.093 48.179 1.00 65.44 154 PRO A CA 1
ATOM 1207 C C . PRO A 1 154 ? -35.677 -2.127 47.528 1.00 65.44 154 PRO A C 1
ATOM 1209 O O . PRO A 1 154 ? -35.562 -0.911 47.718 1.00 65.44 154 PRO A O 1
ATOM 1212 N N . GLU A 1 155 ? -36.640 -2.652 46.770 1.00 64.62 155 GLU A N 1
ATOM 1213 C CA . GLU A 1 155 ? -37.737 -1.828 46.276 1.00 64.6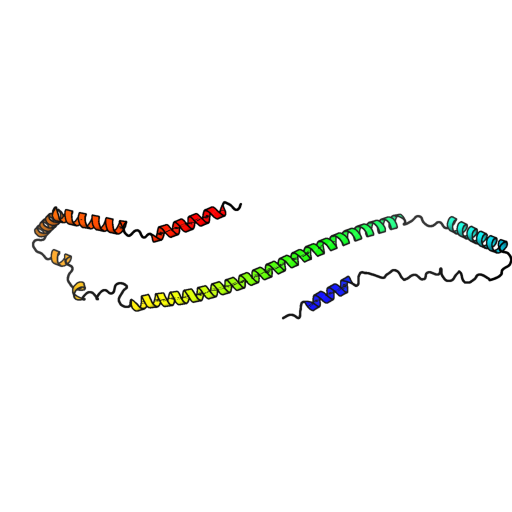2 155 GLU A CA 1
ATOM 1214 C C . GLU A 1 155 ? -38.351 -1.084 47.464 1.00 64.62 155 GLU A C 1
ATOM 1216 O O . GLU A 1 155 ? -38.806 -1.695 48.439 1.00 64.62 155 GLU A O 1
ATOM 1221 N N . LEU A 1 156 ? -38.316 0.252 47.410 1.00 65.69 156 LEU A N 1
ATOM 1222 C CA . LEU A 1 156 ? -38.878 1.064 48.477 1.00 65.69 156 LEU A CA 1
ATOM 1223 C C . LEU A 1 156 ? -40.360 0.694 48.625 1.00 65.69 156 LEU A C 1
ATOM 1225 O O . LEU A 1 156 ? -41.082 0.652 47.623 1.00 65.69 156 LEU A O 1
ATOM 1229 N N . PRO A 1 157 ? -40.846 0.439 49.853 1.00 69.06 157 PRO A N 1
ATOM 1230 C CA . PRO A 1 157 ? -42.230 0.053 50.064 1.00 69.06 157 PRO A CA 1
ATOM 1231 C C . PRO A 1 157 ? -43.166 1.057 49.390 1.00 69.06 157 PRO A C 1
ATOM 1233 O O . PRO A 1 157 ? -43.059 2.260 49.629 1.00 69.06 157 PRO A O 1
ATOM 1236 N N . LYS A 1 158 ? -44.141 0.581 48.603 1.00 65.19 158 LYS A N 1
ATOM 1237 C CA . LYS A 1 158 ? -45.136 1.432 47.910 1.00 65.19 158 LYS A CA 1
ATOM 1238 C C . LYS A 1 158 ? -45.854 2.414 48.854 1.00 65.19 158 LYS A C 1
ATOM 1240 O O . LYS A 1 158 ? -46.310 3.473 48.432 1.00 65.19 158 LYS A O 1
ATOM 1245 N N . ARG A 1 159 ? -45.893 2.097 50.156 1.00 61.34 159 ARG A N 1
ATOM 1246 C CA . ARG A 1 159 ? -46.396 2.966 51.231 1.00 61.34 159 ARG A CA 1
ATOM 1247 C C . ARG A 1 159 ? -45.568 4.238 51.445 1.00 61.34 159 ARG A C 1
ATOM 1249 O O . ARG A 1 159 ? -46.156 5.245 51.812 1.00 61.34 159 ARG A O 1
ATOM 1256 N N . SER A 1 160 ? -44.257 4.228 51.197 1.00 61.25 160 SER A N 1
ATOM 1257 C CA . SER A 1 160 ? -43.425 5.442 51.256 1.00 61.25 160 SER A CA 1
ATOM 1258 C C . SER A 1 160 ? -43.724 6.406 50.108 1.00 61.25 160 SER A C 1
ATOM 1260 O O . SER A 1 160 ? -43.637 7.611 50.303 1.00 61.25 160 SER A O 1
ATOM 1262 N N . LEU A 1 161 ? -44.123 5.891 48.939 1.00 61.06 161 LEU A N 1
ATOM 1263 C CA . LEU A 1 161 ? -44.489 6.707 47.772 1.00 61.06 161 LEU A CA 1
ATOM 1264 C C . LEU A 1 161 ? -45.929 7.241 47.848 1.00 61.06 161 LEU A C 1
ATOM 1266 O O . LEU A 1 161 ? -46.214 8.312 47.326 1.00 61.06 161 LEU A O 1
ATOM 1270 N N . GLN A 1 162 ? -46.836 6.510 48.507 1.00 62.03 162 GLN A N 1
ATOM 1271 C CA . GLN A 1 162 ? -48.226 6.936 48.736 1.00 62.03 162 GLN A CA 1
ATOM 1272 C C . GLN A 1 162 ? -48.440 7.719 50.038 1.00 62.03 162 GLN A C 1
ATOM 1274 O O . GLN A 1 162 ? -49.517 8.282 50.246 1.00 62.03 162 GLN A O 1
ATOM 1279 N N . ALA A 1 163 ? -47.457 7.757 50.941 1.00 67.88 163 ALA A N 1
ATOM 1280 C CA . ALA A 1 163 ? -47.556 8.579 52.135 1.00 67.88 163 ALA A CA 1
ATOM 1281 C C . ALA A 1 163 ? -47.629 10.059 51.719 1.00 67.88 163 ALA A C 1
ATOM 1283 O O . ALA A 1 163 ? -46.783 10.509 50.945 1.00 67.88 163 ALA A O 1
ATOM 1284 N N . PRO A 1 164 ? -48.592 10.846 52.244 1.00 65.56 164 PRO A N 1
ATOM 1285 C CA . PRO A 1 164 ? -48.580 12.288 52.052 1.00 65.56 164 PRO A CA 1
ATOM 1286 C C . PRO A 1 164 ? -47.214 12.810 52.481 1.00 65.56 164 PRO A C 1
ATOM 1288 O O . PRO A 1 164 ? -46.789 12.535 53.612 1.00 65.56 164 PRO A O 1
ATOM 1291 N N . THR A 1 165 ? -46.533 13.522 51.582 1.00 70.25 165 THR A N 1
ATOM 1292 C CA . THR A 1 165 ? -45.212 14.090 51.850 1.00 70.25 165 THR A CA 1
ATOM 1293 C C . THR A 1 165 ? -45.254 14.875 53.155 1.00 70.25 165 THR A C 1
ATOM 1295 O O . THR A 1 165 ? -46.260 15.507 53.490 1.00 70.25 165 THR A O 1
ATOM 1298 N N . LEU A 1 166 ? -44.160 14.826 53.921 1.00 70.00 166 LEU A N 1
ATOM 1299 C CA . LEU A 1 166 ? -44.058 15.507 55.216 1.00 70.00 166 LEU A CA 1
ATOM 1300 C C . LEU A 1 166 ? -44.498 16.978 55.107 1.00 70.00 166 LEU A C 1
ATOM 1302 O O . LEU A 1 166 ? -45.226 17.472 55.958 1.00 70.00 166 LEU A O 1
ATOM 1306 N N . GLN A 1 167 ? -44.161 17.621 53.989 1.00 68.62 167 GLN A N 1
ATOM 1307 C CA . GLN A 1 167 ? -44.576 18.972 53.607 1.00 68.62 167 GLN A CA 1
ATOM 1308 C C . GLN A 1 167 ? -46.108 19.158 53.641 1.00 68.62 167 GLN A C 1
ATOM 1310 O O . GLN A 1 167 ? -46.606 20.096 54.258 1.00 68.62 167 GLN A O 1
ATOM 1315 N N . VAL A 1 168 ? -46.876 18.227 53.063 1.00 73.94 168 VAL A N 1
ATOM 1316 C CA . VAL A 1 168 ? -48.352 18.250 53.058 1.00 73.94 168 VAL A CA 1
ATOM 1317 C C . VAL A 1 168 ? -48.923 18.036 54.462 1.00 73.94 168 VAL A C 1
ATOM 1319 O O . VAL A 1 168 ? -49.958 18.608 54.804 1.00 73.94 168 VAL A O 1
ATOM 1322 N N . LYS A 1 169 ? -48.262 17.228 55.299 1.00 69.75 169 LYS A N 1
ATOM 1323 C CA . LYS A 1 169 ? -48.672 17.030 56.700 1.00 69.75 169 LYS A CA 1
ATOM 1324 C C . LYS A 1 169 ? -48.377 18.258 57.560 1.00 69.75 169 LYS A C 1
ATOM 1326 O O . LYS A 1 169 ? -49.237 18.644 58.344 1.00 69.75 169 LYS A O 1
ATOM 1331 N N . ILE A 1 170 ? -47.223 18.896 57.373 1.00 68.50 170 ILE A N 1
ATOM 1332 C CA . ILE A 1 170 ? -46.827 20.125 58.078 1.00 68.50 170 ILE A CA 1
ATOM 1333 C C . ILE A 1 170 ? -47.806 21.266 57.766 1.00 68.50 170 ILE A C 1
ATOM 1335 O O . ILE A 1 170 ? -48.237 21.971 58.677 1.00 68.50 170 ILE A O 1
ATOM 1339 N N . LEU A 1 171 ? -48.262 21.381 56.514 1.00 69.81 171 LEU A N 1
ATOM 1340 C CA . LEU A 1 171 ? -49.284 22.358 56.118 1.00 69.81 171 LEU A CA 1
ATOM 1341 C C . LEU A 1 171 ? -50.660 22.123 56.774 1.00 69.81 171 LEU A C 1
ATOM 1343 O O . LEU A 1 171 ? -51.463 23.048 56.854 1.00 69.81 171 LEU A O 1
ATOM 1347 N N . LYS A 1 172 ? -50.950 20.923 57.289 1.00 73.44 172 LYS A N 1
ATOM 1348 C CA . LYS A 1 172 ? -52.213 20.622 57.992 1.00 73.44 172 LYS A CA 1
ATOM 1349 C C . LYS A 1 172 ? -52.160 20.886 59.504 1.00 73.44 172 LYS A C 1
ATOM 1351 O O . LYS A 1 172 ? -53.187 20.766 60.172 1.00 73.44 172 LYS A O 1
ATOM 1356 N N . ILE A 1 173 ? -50.999 21.241 60.062 1.00 75.88 173 ILE A N 1
ATOM 1357 C CA . ILE A 1 173 ? -50.837 21.526 61.497 1.00 75.88 173 ILE A CA 1
ATOM 1358 C C . ILE A 1 173 ? -51.407 22.917 61.812 1.00 75.88 173 ILE A C 1
ATOM 1360 O O . ILE A 1 173 ? -51.070 23.893 61.153 1.00 75.88 173 ILE A O 1
ATOM 1364 N N . LYS A 1 174 ? -52.256 23.033 62.843 1.00 69.75 174 LYS A N 1
ATOM 1365 C CA . LYS A 1 174 ? -52.955 24.291 63.190 1.00 69.75 174 LYS A CA 1
ATOM 1366 C C . LYS A 1 174 ? -52.031 25.419 63.686 1.00 69.75 174 LYS A C 1
ATOM 1368 O O . LYS A 1 174 ? -52.401 26.582 63.581 1.00 69.75 174 LYS A O 1
ATOM 1373 N N . SER A 1 175 ? -50.839 25.109 64.202 1.00 71.00 175 SER A N 1
ATOM 1374 C CA . SER A 1 175 ? -49.881 26.075 64.774 1.00 71.00 175 SER A CA 1
ATOM 1375 C C . SER A 1 175 ? -48.626 26.282 63.909 1.00 71.00 175 SER A C 1
ATOM 1377 O O . SER A 1 175 ? -47.515 26.379 64.429 1.00 71.00 175 SER A O 1
ATOM 1379 N N . GLN A 1 176 ? -48.786 26.391 62.583 1.00 73.50 176 GLN A N 1
ATOM 1380 C CA . GLN A 1 176 ? -47.668 26.512 61.626 1.00 73.50 176 GLN A C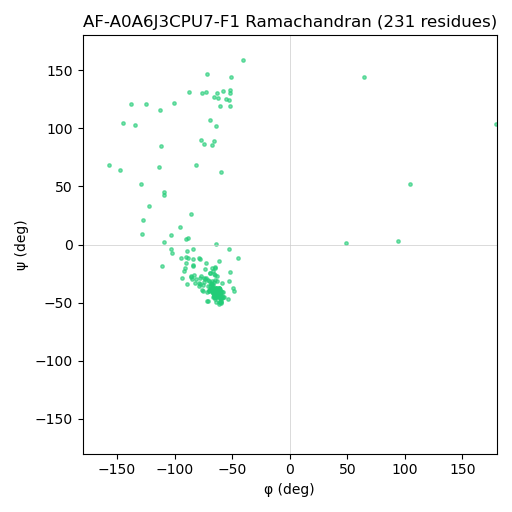A 1
ATOM 1381 C C . GLN A 1 176 ? -46.622 27.569 62.017 1.00 73.50 176 GLN A C 1
ATOM 1383 O O . GLN A 1 176 ? -45.426 27.334 61.892 1.00 73.50 176 GLN A O 1
ATOM 1388 N N . LYS A 1 177 ? -47.059 28.728 62.532 1.00 77.00 177 LYS A N 1
ATOM 1389 C CA . LYS A 1 177 ? -46.157 29.824 62.926 1.00 77.00 177 LYS A CA 1
ATOM 1390 C C . LYS A 1 177 ? -45.282 29.497 64.141 1.00 77.00 177 LYS A C 1
ATOM 1392 O O . LYS A 1 177 ? -44.167 29.998 64.208 1.00 77.00 177 LYS A O 1
ATOM 1397 N N . GLY A 1 178 ? -45.781 28.703 65.090 1.00 80.62 178 GLY A N 1
ATOM 1398 C CA . GLY A 1 178 ? -45.000 28.263 66.252 1.00 80.62 178 GLY A CA 1
ATOM 1399 C C . GLY A 1 178 ? -43.952 27.239 65.832 1.00 80.62 178 GLY A C 1
ATOM 1400 O O . GLY A 1 178 ? -42.768 27.441 66.060 1.00 80.62 178 GLY A O 1
ATOM 1401 N N . LEU A 1 179 ? -44.382 26.235 65.064 1.00 81.69 179 LEU A N 1
ATOM 1402 C CA . LEU A 1 179 ? -43.494 25.199 64.541 1.00 81.69 179 LEU A CA 1
ATOM 1403 C C . LEU A 1 179 ? -42.370 25.770 63.663 1.00 81.69 179 LEU A C 1
ATOM 1405 O O . LEU A 1 179 ? -41.230 25.340 63.778 1.00 81.69 179 LEU A O 1
ATOM 1409 N N . LEU A 1 180 ? -42.664 26.757 62.810 1.00 81.44 180 LEU A N 1
ATOM 1410 C CA . LEU A 1 180 ? -41.642 27.422 61.993 1.00 81.44 180 LEU A CA 1
ATOM 1411 C C . LEU A 1 180 ? -40.612 28.176 62.844 1.00 81.44 180 LEU A C 1
ATOM 1413 O O . LEU A 1 180 ? -39.429 28.153 62.511 1.00 81.44 180 LEU A O 1
ATOM 1417 N N . LYS A 1 181 ? -41.040 28.814 63.942 1.00 84.81 181 LYS A N 1
ATOM 1418 C CA . LYS A 1 181 ? -40.119 29.468 64.881 1.00 84.81 181 LYS A CA 1
ATOM 1419 C C . LYS A 1 181 ? -39.229 28.445 65.574 1.00 84.81 181 LYS A C 1
ATOM 1421 O O . LYS A 1 181 ? -38.017 28.633 65.588 1.00 84.81 181 LYS A O 1
ATOM 1426 N N . ASP A 1 182 ? -39.802 27.346 66.048 1.00 85.12 182 ASP A N 1
ATOM 1427 C CA . ASP A 1 182 ? -39.046 26.291 66.726 1.00 85.12 182 ASP A CA 1
ATOM 1428 C C . ASP A 1 182 ? -38.058 25.612 65.766 1.00 85.12 182 ASP A C 1
ATOM 1430 O O . ASP A 1 182 ? -36.892 25.430 66.104 1.00 85.12 182 ASP A O 1
ATOM 1434 N N . MET A 1 183 ? -38.469 25.329 64.523 1.00 83.88 183 MET A N 1
ATOM 1435 C CA . MET A 1 183 ? -37.572 24.805 63.485 1.00 83.88 183 MET A CA 1
ATOM 1436 C C . MET A 1 183 ? -36.449 25.787 63.150 1.00 83.88 183 MET A C 1
ATOM 1438 O O . MET A 1 183 ? -35.303 25.366 63.010 1.00 83.88 183 MET A O 1
ATOM 1442 N N . SER A 1 184 ? -36.750 27.087 63.058 1.00 84.81 184 SER A N 1
ATOM 1443 C CA . SER A 1 184 ? -35.718 28.102 62.827 1.00 84.81 184 SER A CA 1
ATOM 1444 C C . SER A 1 184 ? -34.741 28.208 64.002 1.00 84.81 184 SER A C 1
ATOM 1446 O O . SER A 1 184 ? -33.541 28.318 63.775 1.00 84.81 184 SER A O 1
ATOM 1448 N N . ALA A 1 185 ? -35.228 28.084 65.241 1.00 88.56 185 ALA A N 1
ATOM 1449 C CA . ALA A 1 185 ? -34.399 28.102 66.442 1.00 88.56 185 ALA A CA 1
ATOM 1450 C C . ALA A 1 185 ? -33.485 26.868 66.527 1.00 88.56 185 ALA A C 1
ATOM 1452 O O . ALA A 1 185 ? -32.312 26.996 66.859 1.00 88.56 185 ALA A O 1
ATOM 1453 N N . VAL A 1 186 ? -33.988 25.683 66.161 1.00 89.06 186 VAL A N 1
ATOM 1454 C CA . VAL A 1 186 ? -33.184 24.452 66.066 1.00 89.06 186 VAL A CA 1
ATOM 1455 C C . VAL A 1 186 ? -32.151 24.556 64.943 1.00 89.06 186 VAL A C 1
ATOM 1457 O O . VAL A 1 186 ? -30.997 24.183 65.137 1.00 89.06 186 VAL A O 1
ATOM 1460 N N . GLN A 1 187 ? -32.523 25.101 63.783 1.00 85.31 187 GLN A N 1
ATOM 1461 C CA . GLN A 1 187 ? -31.603 25.258 62.654 1.00 85.31 187 GLN A CA 1
ATOM 1462 C C . GLN A 1 187 ? -30.489 26.279 62.930 1.00 85.31 187 GLN A C 1
ATOM 1464 O O . GLN A 1 187 ? -29.382 26.109 62.429 1.00 85.31 187 GLN A O 1
ATOM 1469 N N . GLN A 1 188 ? -30.774 27.308 63.732 1.00 88.12 188 GLN A N 1
ATOM 1470 C CA . GLN A 1 188 ? -29.809 28.317 64.188 1.00 88.12 188 GLN A CA 1
ATOM 1471 C C . GLN A 1 188 ? -29.112 27.937 65.505 1.00 88.12 188 GLN A C 1
ATOM 1473 O O . GLN A 1 188 ? -28.371 28.743 66.063 1.00 88.12 188 GLN A O 1
ATOM 1478 N N . SER A 1 189 ? -29.364 26.740 66.038 1.00 93.38 189 SER A N 1
ATOM 1479 C CA . SER A 1 189 ? -28.704 26.287 67.260 1.00 93.38 189 SER A CA 1
ATOM 1480 C C . SER A 1 189 ? -27.232 25.964 67.001 1.00 93.38 189 SER A C 1
ATOM 1482 O O . SER A 1 189 ? -26.868 25.447 65.941 1.00 93.38 189 SER A O 1
ATOM 1484 N N . ALA A 1 190 ? -26.395 26.208 68.011 1.00 90.62 190 ALA A N 1
ATOM 1485 C CA . ALA A 1 190 ? -24.970 25.893 67.954 1.00 90.62 190 ALA A CA 1
ATOM 1486 C C . ALA A 1 190 ? -24.717 24.395 67.695 1.00 90.62 190 ALA A C 1
ATOM 1488 O O . ALA A 1 190 ? -23.773 24.035 66.998 1.00 90.62 190 ALA A O 1
ATOM 1489 N N . ASP A 1 191 ? -25.587 23.514 68.199 1.00 90.19 191 ASP A N 1
ATOM 1490 C CA . ASP A 1 191 ? -25.477 22.066 67.990 1.00 90.19 191 ASP A CA 1
ATOM 1491 C C . ASP A 1 191 ? -25.664 21.680 66.517 1.00 90.19 191 ASP A C 1
ATOM 1493 O O . ASP A 1 191 ? -24.935 20.835 65.991 1.00 90.19 191 ASP A O 1
ATOM 1497 N N . MET A 1 192 ? -26.610 22.324 65.827 1.00 92.62 192 MET A N 1
ATOM 1498 C CA . MET A 1 192 ? -26.853 22.080 64.406 1.00 92.62 192 MET A CA 1
ATOM 1499 C C . MET A 1 192 ? -25.709 22.615 63.538 1.00 92.62 192 MET A C 1
ATOM 1501 O O . MET A 1 192 ? -25.286 21.949 62.592 1.00 92.62 192 MET A O 1
ATOM 1505 N N . GLU A 1 193 ? -25.168 23.782 63.878 1.00 90.69 193 GLU A N 1
ATOM 1506 C CA . GLU A 1 193 ? -24.003 24.360 63.201 1.00 90.69 193 GLU A CA 1
ATOM 1507 C C . GLU A 1 193 ? -22.752 23.482 63.379 1.00 90.69 193 GLU A C 1
ATOM 1509 O O . GLU A 1 193 ? -22.052 23.168 62.410 1.00 90.69 193 GLU A O 1
ATOM 1514 N N . ASN A 1 194 ? -22.525 22.976 64.592 1.00 92.38 194 ASN A N 1
ATOM 1515 C CA . ASN A 1 194 ? -21.459 22.016 64.878 1.00 92.38 194 ASN A CA 1
ATOM 1516 C C . ASN A 1 194 ? -21.628 20.717 64.071 1.00 92.38 194 ASN A C 1
ATOM 1518 O O . ASN A 1 194 ? -20.663 20.197 63.514 1.00 92.38 194 ASN A O 1
ATOM 1522 N N . MET A 1 195 ? -22.848 20.193 63.938 1.00 92.44 195 MET A N 1
ATOM 1523 C CA . MET A 1 195 ? -23.088 19.012 63.101 1.00 92.44 195 MET A CA 1
ATOM 1524 C C . MET A 1 195 ? -22.851 19.278 61.609 1.00 92.44 195 MET A C 1
ATOM 1526 O O . MET A 1 195 ? -22.253 18.442 60.928 1.00 92.44 195 MET A O 1
ATOM 1530 N N . LEU A 1 196 ? -23.275 20.432 61.091 1.00 91.19 196 LEU A N 1
ATOM 1531 C CA . LEU A 1 196 ? -23.064 20.794 59.685 1.00 91.19 196 LEU A CA 1
ATOM 1532 C C . LEU A 1 196 ? -21.576 20.958 59.358 1.00 91.19 196 LEU A C 1
ATOM 1534 O O . LEU A 1 196 ? -21.105 20.410 58.361 1.00 91.19 196 LEU A O 1
ATOM 1538 N N . THR A 1 197 ? -20.823 21.633 60.226 1.00 91.38 197 THR A N 1
ATOM 1539 C CA . THR A 1 197 ? -19.368 21.793 60.070 1.00 91.38 197 THR A CA 1
ATOM 1540 C C . THR A 1 197 ? -18.630 20.456 60.161 1.00 91.38 197 THR A C 1
ATOM 1542 O O . THR A 1 197 ? -17.706 20.210 59.379 1.00 91.38 197 THR A O 1
ATOM 1545 N N . LEU A 1 198 ? -19.063 19.541 61.038 1.00 92.94 198 LEU A N 1
ATOM 1546 C CA . LEU A 1 198 ? -18.532 18.177 61.094 1.00 92.94 198 LEU A CA 1
ATOM 1547 C C . LEU A 1 198 ? -18.756 17.429 59.775 1.00 92.94 198 LEU A C 1
ATOM 1549 O O . LEU A 1 198 ? -17.797 16.881 59.225 1.00 92.94 198 LEU A O 1
ATOM 1553 N N . ILE A 1 199 ? -19.979 17.447 59.236 1.00 92.12 199 ILE A N 1
ATOM 1554 C CA . ILE A 1 199 ? -20.305 16.804 57.954 1.00 92.12 199 ILE A CA 1
ATOM 1555 C C . ILE A 1 199 ? -19.472 17.407 56.821 1.00 92.12 199 ILE A C 1
ATOM 1557 O O . ILE A 1 199 ? -18.875 16.662 56.044 1.00 92.12 199 ILE A O 1
ATOM 1561 N N . GLU A 1 200 ? -19.374 18.734 56.741 1.00 90.81 200 GLU A N 1
ATOM 1562 C CA . GLU A 1 200 ? -18.596 19.410 55.702 1.00 90.81 200 GLU A CA 1
ATOM 1563 C C . GLU A 1 200 ? -17.105 19.057 55.791 1.00 90.81 200 GLU A C 1
ATOM 1565 O O . GLU A 1 200 ? -16.477 18.739 54.778 1.00 90.81 200 GLU A O 1
ATOM 1570 N N . SER A 1 201 ? -16.539 19.038 57.002 1.00 88.88 201 SER A N 1
ATOM 1571 C CA . SER A 1 201 ? -15.139 18.656 57.217 1.00 88.88 201 SER A CA 1
ATOM 1572 C C . SER A 1 201 ? -14.866 17.217 56.773 1.00 88.88 201 SER A C 1
ATOM 1574 O O . SER A 1 201 ? -13.824 16.932 56.174 1.00 88.88 201 SER A O 1
ATOM 1576 N N . HIS A 1 202 ? -15.821 16.315 57.017 1.00 87.56 202 HIS A N 1
ATOM 1577 C CA . HIS A 1 202 ? -15.717 14.921 56.623 1.00 87.56 202 HIS A CA 1
ATOM 1578 C C . HIS A 1 202 ? -15.831 14.794 55.106 1.00 87.56 202 HIS A C 1
ATOM 1580 O O . HIS A 1 202 ? -14.953 14.205 54.486 1.00 87.56 202 HIS A O 1
ATOM 1586 N N . MET A 1 203 ? -16.829 15.425 54.487 1.00 84.00 203 MET A N 1
ATOM 1587 C CA . MET A 1 203 ? -16.992 15.430 53.031 1.00 84.00 203 MET A CA 1
ATOM 1588 C C . MET A 1 203 ? -15.754 15.994 52.332 1.00 84.00 203 MET A C 1
ATOM 1590 O O . MET A 1 203 ? -15.227 15.359 51.423 1.00 84.00 203 MET A O 1
ATOM 1594 N N . ARG A 1 204 ? -15.208 17.117 52.814 1.00 84.19 204 ARG A N 1
ATOM 1595 C CA . ARG A 1 204 ? -13.980 17.717 52.273 1.00 84.19 204 ARG A CA 1
ATOM 1596 C C . ARG A 1 204 ? -12.774 16.782 52.407 1.00 84.19 204 ARG A C 1
ATOM 1598 O O . ARG A 1 204 ? -11.944 16.706 51.497 1.00 84.19 204 ARG A O 1
ATOM 1605 N N . ARG A 1 205 ? -12.670 16.053 53.525 1.00 83.81 205 ARG A N 1
ATOM 1606 C CA . ARG A 1 205 ? -11.632 15.033 53.744 1.00 83.81 205 ARG A CA 1
ATOM 1607 C C . ARG A 1 205 ? -11.783 13.866 52.768 1.00 83.81 205 ARG A C 1
ATOM 1609 O O . ARG A 1 205 ? -10.793 13.496 52.147 1.00 83.81 205 ARG A O 1
ATOM 1616 N N . TRP A 1 206 ? -12.997 13.347 52.590 1.00 74.19 206 TRP A N 1
ATOM 1617 C CA . TRP A 1 206 ? -13.303 12.281 51.629 1.00 74.19 206 TRP A CA 1
ATOM 1618 C C . TRP A 1 206 ? -12.969 12.707 50.196 1.00 74.19 206 TRP A C 1
ATOM 1620 O O . TRP A 1 206 ? -12.164 12.052 49.545 1.00 74.19 206 TRP A O 1
ATOM 1630 N N . THR A 1 207 ? -13.433 13.873 49.739 1.00 67.75 207 THR A N 1
ATOM 1631 C CA . THR A 1 207 ? -13.112 14.383 48.391 1.00 67.75 207 THR A CA 1
ATOM 1632 C C . THR A 1 207 ? -11.619 14.654 48.179 1.00 67.75 207 THR A C 1
ATOM 1634 O O . THR A 1 207 ? -11.135 14.594 47.052 1.00 67.75 207 THR A O 1
ATOM 1637 N N . SER A 1 208 ? -10.873 14.961 49.247 1.00 71.81 208 SER A N 1
ATOM 1638 C CA . SER A 1 208 ? -9.416 15.155 49.174 1.00 71.81 208 SER A CA 1
ATOM 1639 C C . SER A 1 208 ? -8.657 13.827 49.132 1.00 71.81 208 SER A C 1
ATOM 1641 O O . SER A 1 208 ? -7.613 13.744 48.489 1.00 71.81 208 SER A O 1
ATOM 1643 N N . PHE A 1 209 ? -9.173 12.797 49.806 1.00 66.06 209 PHE A N 1
ATOM 1644 C CA . PHE A 1 209 ? -8.599 11.452 49.829 1.00 66.06 209 PHE A CA 1
ATOM 1645 C C . PHE A 1 209 ? -8.910 10.666 48.545 1.00 66.06 209 PHE A C 1
ATOM 1647 O O . PHE A 1 209 ? -8.106 9.847 48.108 1.00 66.06 209 PHE A O 1
ATOM 1654 N N . GLU A 1 210 ? -10.038 10.963 47.900 1.00 54.09 210 GLU A N 1
ATOM 1655 C CA . GLU A 1 210 ? -10.564 10.217 46.754 1.00 54.09 210 GLU A CA 1
ATOM 1656 C C . GLU A 1 210 ? -10.174 10.807 45.392 1.00 54.09 210 GLU A C 1
ATOM 1658 O O . GLU A 1 210 ? -10.744 10.427 44.372 1.00 54.09 210 GLU A O 1
ATOM 1663 N N . ARG A 1 211 ? -9.176 11.708 45.329 1.00 49.84 211 ARG A N 1
ATOM 1664 C CA . ARG A 1 211 ? -8.539 12.044 44.046 1.00 49.84 211 ARG A CA 1
ATOM 1665 C C . ARG A 1 211 ? -7.734 10.815 43.602 1.00 49.84 211 ARG A C 1
ATOM 1667 O O . ARG A 1 211 ? -6.693 10.532 44.201 1.00 49.84 211 ARG A O 1
ATOM 1674 N N . PRO A 1 212 ? -8.166 10.057 42.582 1.00 53.47 212 PRO A N 1
ATOM 1675 C CA . PRO A 1 212 ? -7.514 8.802 42.273 1.00 53.47 212 PRO A CA 1
ATOM 1676 C C . PRO A 1 212 ? -6.150 9.103 41.644 1.00 53.47 212 PRO A C 1
ATOM 1678 O O . PRO A 1 212 ? -6.061 9.838 40.659 1.00 53.47 212 PRO A O 1
ATOM 1681 N N . LYS A 1 213 ? -5.094 8.450 42.146 1.00 55.19 213 LYS A N 1
ATOM 1682 C CA . LYS A 1 213 ? -3.749 8.374 41.529 1.00 55.19 213 LYS A CA 1
ATOM 1683 C C . LYS A 1 213 ? -3.757 7.895 40.060 1.00 55.19 213 LYS A C 1
ATOM 1685 O O . LYS A 1 213 ? -2.716 7.866 39.416 1.00 55.19 213 LYS A O 1
ATOM 1690 N N . TYR A 1 214 ? -4.923 7.536 39.525 1.00 50.81 214 TYR A N 1
ATOM 1691 C CA . TYR A 1 214 ? -5.151 7.023 38.180 1.00 50.81 214 TYR A CA 1
ATOM 1692 C C . TYR A 1 214 ? -5.150 8.090 37.074 1.00 50.81 214 TYR A C 1
ATOM 1694 O O . TYR A 1 214 ? -5.068 7.720 35.915 1.00 50.81 214 TYR A O 1
ATOM 1702 N N . MET A 1 215 ? -5.200 9.394 37.376 1.00 47.09 215 MET A N 1
ATOM 1703 C CA . MET A 1 215 ? -5.024 10.440 36.344 1.00 47.09 215 MET A CA 1
ATOM 1704 C C . MET A 1 215 ? -3.562 10.898 36.199 1.00 47.09 215 MET A C 1
ATOM 1706 O O . MET A 1 215 ? -3.150 11.370 35.142 1.00 47.09 215 MET A O 1
ATOM 1710 N N . GLU A 1 216 ? -2.745 10.710 37.237 1.00 53.84 216 GLU A N 1
ATOM 1711 C CA . GLU A 1 216 ? -1.370 11.224 37.286 1.00 53.84 216 GLU A CA 1
ATOM 1712 C C . GLU A 1 216 ? -0.365 10.304 36.570 1.00 53.84 216 GLU A C 1
ATOM 1714 O O . GLU A 1 216 ? 0.636 10.774 36.026 1.00 53.84 216 GLU A O 1
ATOM 1719 N N . SER A 1 217 ? -0.660 9.002 36.475 1.00 54.78 217 SER A N 1
ATOM 1720 C CA . SER A 1 217 ? 0.090 8.065 35.628 1.00 54.78 217 SER A CA 1
ATOM 1721 C C . SER A 1 217 ? -0.132 8.317 34.131 1.00 54.78 217 SER A C 1
ATOM 1723 O O . SER A 1 217 ? 0.814 8.214 33.354 1.00 54.78 217 SER A O 1
ATOM 1725 N N . HIS A 1 218 ? -1.340 8.711 33.717 1.00 51.44 218 HIS A N 1
ATOM 1726 C CA . HIS A 1 218 ? -1.658 8.934 32.301 1.00 51.44 218 HIS A CA 1
ATOM 1727 C C . HIS A 1 218 ? -1.115 10.259 31.742 1.00 51.44 218 HIS A C 1
ATOM 1729 O O . HIS A 1 218 ? -0.798 10.316 30.556 1.00 51.44 218 HIS A O 1
ATOM 1735 N N . MET A 1 219 ? -0.925 11.298 32.568 1.00 50.97 219 MET A N 1
ATOM 1736 C CA . MET A 1 219 ? -0.249 12.526 32.112 1.00 50.97 219 MET A CA 1
ATOM 1737 C C . MET A 1 219 ? 1.271 12.347 31.995 1.00 50.97 219 MET A C 1
ATOM 1739 O O . MET A 1 219 ? 1.847 12.751 30.988 1.00 50.97 219 MET A O 1
ATOM 1743 N N . LYS A 1 220 ? 1.924 11.646 32.936 1.00 55.78 220 LYS A N 1
ATOM 1744 C CA . LYS A 1 220 ? 3.378 11.390 32.854 1.00 55.78 220 LYS A CA 1
ATOM 1745 C C . LYS A 1 220 ? 3.781 10.512 31.664 1.00 55.78 220 LYS A C 1
ATOM 1747 O O . LYS A 1 220 ? 4.903 10.627 31.179 1.00 55.78 220 LYS A O 1
ATOM 1752 N N . GLN A 1 221 ? 2.882 9.657 31.175 1.00 51.81 221 GLN A N 1
ATOM 1753 C CA . GLN A 1 221 ? 3.138 8.844 29.984 1.00 51.81 221 GLN A CA 1
ATOM 1754 C C . GLN A 1 221 ? 3.088 9.671 28.684 1.00 51.81 221 GLN A C 1
ATOM 1756 O O . GLN A 1 221 ? 3.812 9.361 27.741 1.00 51.81 221 GLN A O 1
ATOM 1761 N N . ASN A 1 222 ? 2.284 10.741 28.641 1.00 49.50 222 ASN A N 1
ATOM 1762 C CA . ASN A 1 222 ? 2.166 11.608 27.465 1.00 49.50 222 ASN A CA 1
ATOM 1763 C C . ASN A 1 222 ? 3.340 12.589 27.326 1.00 49.50 222 ASN A C 1
ATOM 1765 O O . ASN A 1 222 ? 3.787 12.830 26.204 1.00 49.50 222 ASN A O 1
ATOM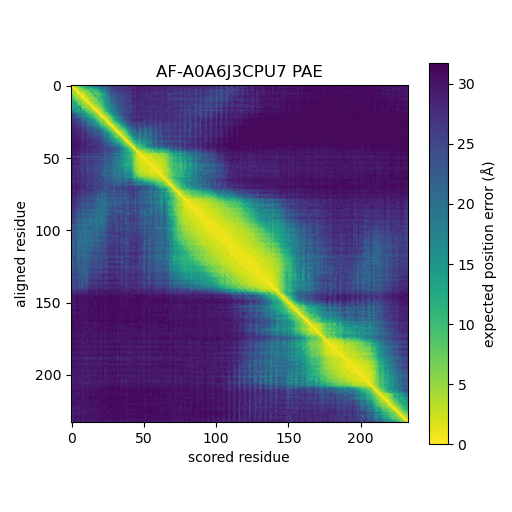 1769 N N . ASP A 1 223 ? 3.904 13.074 28.434 1.00 48.56 223 ASP A N 1
ATOM 1770 C CA . ASP A 1 223 ? 5.074 13.966 28.390 1.00 48.56 223 ASP A CA 1
ATOM 1771 C C . ASP A 1 223 ? 6.356 13.226 27.958 1.00 48.56 223 ASP A C 1
ATOM 1773 O O . ASP A 1 223 ? 7.208 13.786 27.267 1.00 48.56 223 ASP A O 1
ATOM 1777 N N . ALA A 1 224 ? 6.472 11.927 28.265 1.00 50.56 224 ALA A N 1
ATOM 1778 C CA . ALA A 1 224 ? 7.592 11.099 27.804 1.00 50.56 224 ALA A CA 1
ATOM 1779 C C . ALA A 1 224 ? 7.570 10.836 26.282 1.00 50.56 224 ALA A C 1
ATOM 1781 O O . ALA A 1 224 ? 8.622 10.604 25.685 1.00 50.56 224 ALA A O 1
ATOM 1782 N N . CYS A 1 225 ? 6.400 10.904 25.637 1.00 51.09 225 CYS A N 1
ATOM 1783 C CA . CYS A 1 225 ? 6.273 10.732 24.188 1.00 51.09 225 CYS A CA 1
ATOM 1784 C C . CYS A 1 225 ? 6.551 12.012 23.382 1.00 51.09 225 CYS A C 1
ATOM 1786 O O . CYS A 1 225 ? 6.834 11.906 22.191 1.00 51.09 225 CYS A O 1
ATOM 1788 N N . GLN A 1 226 ? 6.508 13.206 23.985 1.00 50.91 226 GLN A N 1
ATOM 1789 C CA . GLN A 1 226 ? 6.786 14.453 23.255 1.00 50.91 226 GLN A CA 1
ATOM 1790 C C . GLN A 1 226 ? 8.281 14.807 23.195 1.00 50.91 226 GLN A C 1
ATOM 1792 O O . GLN A 1 226 ? 8.728 15.382 22.203 1.00 50.91 226 GLN A O 1
ATOM 1797 N N . CYS A 1 227 ? 9.092 14.400 24.177 1.00 48.62 227 CYS A N 1
ATOM 1798 C CA . CYS A 1 227 ? 10.532 14.700 24.161 1.00 48.62 227 CYS A CA 1
ATOM 1799 C C . CYS A 1 227 ? 11.341 13.872 23.147 1.00 48.62 227 CYS A C 1
ATOM 1801 O O . CYS A 1 227 ? 12.415 14.303 22.735 1.00 48.62 227 CYS A O 1
ATOM 1803 N N . THR A 1 228 ? 10.844 12.720 22.688 1.00 52.09 228 THR A N 1
ATOM 1804 C CA . THR A 1 228 ? 11.559 11.889 21.701 1.00 52.09 228 THR A CA 1
ATOM 1805 C C . THR A 1 228 ? 11.340 12.326 20.252 1.00 52.09 228 THR A C 1
ATOM 1807 O O . THR A 1 228 ? 12.095 11.903 19.382 1.00 52.09 228 THR A O 1
ATOM 1810 N N . HIS A 1 229 ? 10.373 13.211 19.975 1.00 48.81 229 HIS A N 1
ATOM 1811 C CA . HIS A 1 229 ? 10.135 13.729 18.620 1.00 48.81 229 HIS A CA 1
ATOM 1812 C C . HIS A 1 229 ? 10.931 15.008 18.298 1.00 48.81 229 HIS A C 1
ATOM 1814 O O . HIS A 1 229 ? 11.090 15.351 17.134 1.00 48.81 229 HIS A O 1
ATOM 1820 N N . SER A 1 230 ? 11.475 15.691 19.313 1.00 48.56 230 SER A N 1
ATOM 1821 C CA . SER A 1 230 ? 12.288 16.912 19.152 1.00 48.56 230 SER A CA 1
ATOM 1822 C C . SER A 1 230 ? 13.789 16.632 18.946 1.00 48.56 230 SER A C 1
ATOM 1824 O O . SER A 1 230 ? 14.544 17.520 18.574 1.00 48.56 230 SER A O 1
ATOM 1826 N N . MET A 1 231 ? 14.245 15.393 19.168 1.00 48.47 231 MET A N 1
ATOM 1827 C CA . MET A 1 231 ? 15.673 15.033 19.125 1.00 48.47 231 MET A CA 1
ATOM 1828 C C . MET A 1 231 ? 16.091 14.288 17.842 1.00 48.47 231 MET A C 1
ATOM 1830 O O . MET A 1 231 ? 17.204 13.774 17.769 1.00 48.47 231 MET A O 1
ATOM 1834 N N . LEU A 1 232 ? 15.194 14.197 16.852 1.00 48.66 232 LEU A N 1
ATOM 1835 C CA . LEU A 1 232 ? 15.386 13.450 15.598 1.00 48.66 232 LEU A CA 1
ATOM 1836 C C . LEU A 1 232 ? 15.113 14.280 14.326 1.00 48.66 232 LEU A C 1
ATOM 1838 O O . LEU A 1 232 ? 14.893 13.712 13.257 1.00 48.66 232 LEU A O 1
ATOM 1842 N N . MET A 1 233 ? 15.166 15.608 14.435 1.00 43.62 233 MET A N 1
ATOM 1843 C CA . MET A 1 233 ? 15.298 16.554 13.315 1.00 43.62 233 MET A CA 1
ATOM 1844 C C . MET A 1 233 ? 16.589 17.346 13.501 1.00 43.62 233 MET A C 1
ATOM 1846 O O . MET A 1 233 ? 17.221 17.669 12.474 1.00 43.62 233 MET A O 1
#

Mean predicted aligned error: 22.99 Å

InterPro domains:
  IPR025212 Centromere protein Q [PF13094] (58-201)
  IPR025212 Centromere protein Q [PTHR31345] (35-201)